Protein 7DDM (pdb70)

InterPro domains:
  IPR000871 Beta-lactamase, class-A [PR00118] (46-70)
  IPR000871 Beta-lactamase, class-A [PR00118] (77-94)
  IPR000871 Beta-lactamase, class-A [PR00118] (119-144)
  IPR000871 Beta-lactamase, class-A [PR00118] (155-179)
  IPR000871 Beta-lactamase, class-A [PR00118] (181-206)
  IPR000871 Beta-lactamase, class-A [PR00118] (217-232)
  IPR000871 Beta-lactamase, class-A [PR00118] (234-249)
  IPR000871 Beta-lactamase, class-A [PTHR35333] (17-300)
  IPR006311 Twin-arginine translocation pathway, signal sequence [PS51318] (1-36)
  IPR012338 Beta-lactamase/transpeptidase-like [G3DSA:3.40.710.10] (42-301)
  IPR012338 Beta-lactamase/transpeptidase-like [SSF56601] (47-297)
  IPR023650 Beta-lactamase, class-A active site [PS00146] (79-94)
  IPR045155 Beta-lactamase class A, catalytic domain [PF13354] (48-299)

Solvent-accessible surface area: 11165 Å² total; per-residue (Å²): 95,93,53,15,58,18,9,25,182,74,15,34,32,66,0,0,0,0,0,7,12,33,69,106,36,52,121,14,76,42,92,8,118,61,52,0,12,0,0,11,1,0,2,3,2,0,0,0,4,2,0,27,72,7,68,71,106,121,45,29,21,127,85,128,12,96,16,39,85,113,58,46,52,83,116,6,35,19,0,104,173,61,42,141,79,2,5,23,0,25,82,0,0,22,4,0,0,21,77,15,0,4,0,0,0,21,12,0,0,148,75,35,55,7,14,74,25,0,21,60,24,0,55,84,26,61,5,73,32,0,9,7,54,31,101,9,52,104,1,27,46,6,76,95,84,33,68,80,0,3,0,12,0,14,15,2,0,54,4,2,88,47,1,2,58,25,115,38,2,62,70,79,32,55,58,56,0,50,77,11,2,97,7,6,112,62,0,90,131,16,0,62,40,3,27,60,137,56,34,142,11,0,0,1,5,2,67,17,80,34,1,0,0,0,0,3,0,0,0,61,12,107,112,91,33,25,0,0,0,0,0,0,0,13,23,119,162,58,95,27,99,44,74,51,106,9,0,11,34,0,0,139,8,0,19,79,85,25,96,105,91,181,91,34,56,40,4,96,50,104,104

Sequence (271 aa):
PASFAALERAAGGRLGVCAIDTATGRRTLHRADERFPFCSTFKAMLGAAVLAQSVAHPGLLQQQQRVTYGRSDLVSSYSPVTERHVDTGMTVAELCAATIQYSSDSTAANELMKLLIGGPAAVTAYARSIGDDTFRLDRWETELNTALPGDLRDTTTPAAMAASLRVLVLGDALPAAQRRAQLIEWLRGNKVGDKRIRAGVPTTGWRVGDKTGTGDYGTTNDAGVLWPPSRAPIVLAVYYTQTRADAKAKDDVIATATRIAIATTLGAARDAAVSDAAA

Organism: NCBI:txid513052

Radius of gyration: 17.4 Å; Cα contacts (8 Å, |Δi|>4): 582; chains: 2; bounding box: 48×42×43 Å

B-factor: mean 14.23, std 7.47, range [6.46, 63.19]

Secondary structure (DSSP, 8-state):
--SHHHHHHHH-SEEEEEEEETTT--EEEESTTS-EE-GGGHHHHHHHHHHHHHHHSTTGGGPEE---GGG--SS-TTGGG-TTT-EEHHHHHHHHHHH--HHHHHHHHHHHTSHHHHHHHHHHTT-SS-B--S-TTGGG---TT--TTEE-HHHHHHHHIIIIISSSS-HHHHHHHHHHHHT-SS-TTTGGGGS-TT-EEEEEEEEETTTEEEEEEEEE-SSS--EEEEEEEE-SSTTPPP-HHHHHHHHHHHHHHH-/-HHHHHHHHS--

Nearest PDB structures (foldseek):
  7ddm-assembly1_A  TM=1.004E+00  e=2.782E-54  Burkholderia multivorans CGD2
  3w4q-assembly3_C  TM=9.949E-01  e=1.146E-49  Burkholderia multivorans ATCC 17616
  7d5j-assembly3_C  TM=9.941E-01  e=3.474E-49  Burkholderia multivorans ATCC 17616
  7k2x-assembly2_B  TM=9.908E-01  e=1.379E-38  Escherichia coli
  7qqc-assembly1_A  TM=9.910E-01  e=8.212E-37  Klebsiella pneumoniae IS53

Structure (mmCIF, N/CA/C/O backbone):
data_7DDM
#
_entry.id   7DDM
#
_cell.length_a   65.519
_cell.length_b   65.519
_cell.length_c   51.421
_cell.angle_alpha   90.000
_cell.angle_beta   90.000
_cell.angle_gamma   120.000
#
_symmetry.space_group_name_H-M   'P 31'
#
loop_
_entity.id
_entity.type
_entity.pdbx_description
1 polymer Beta-lactamase
2 polymer ALA-ALA-ARG-ASP-ALA-ALA-VAL-SER-ASP-ALA-ALA-ALA
3 non-polymer (4S)-2-METHYL-2,4-PENTANEDIOL
4 non-polymer 'ACETATE ION'
5 water water
#
loop_
_atom_site.group_PDB
_atom_site.id
_atom_site.type_symbol
_atom_site.label_atom_id
_atom_site.label_alt_id
_atom_site.label_comp_id
_atom_site.label_asym_id
_atom_site.label_entity_id
_atom_site.label_seq_id
_atom_site.pdbx_PDB_ins_code
_atom_site.Cartn_x
_atom_site.Cartn_y
_atom_site.Cartn_z
_atom_site.occupancy
_atom_site.B_iso_or_equiv
_atom_site.auth_seq_id
_atom_site.auth_comp_id
_atom_site.auth_asym_id
_atom_site.auth_atom_id
_atom_site.pdbx_PDB_model_num
ATOM 1 N N . PRO A 1 44 ? -7.97700 -21.46700 17.60400 1.000 24.83005 31 PRO A N 1
ATOM 2 C CA . PRO A 1 44 ? -7.13900 -20.53200 16.83700 1.000 21.97708 31 PRO A CA 1
ATOM 3 C C . PRO A 1 44 ? -7.27400 -19.08900 17.30500 1.000 20.45321 31 PRO A C 1
ATOM 4 O O . PRO A 1 44 ? -8.37900 -18.54700 17.40700 1.000 21.50860 31 PRO A O 1
ATOM 8 N N . ALA A 1 45 ? -6.12300 -18.46100 17.57000 1.000 20.59650 32 ALA A N 1
ATOM 9 C CA . ALA A 1 45 ? -6.05500 -17.06100 17.96900 1.000 19.64901 32 ALA A CA 1
ATOM 10 C C . ALA A 1 45 ? -5.12700 -16.23500 17.08600 1.000 18.89892 32 ALA A C 1
ATOM 11 O O . ALA A 1 45 ? -4.91000 -15.05300 17.37600 1.000 21.48081 32 ALA A O 1
ATOM 13 N N . SER A 1 46 ? -4.56900 -16.82500 16.03000 1.000 16.98232 33 SER A N 1
ATOM 14 C CA . SER A 1 46 ? -3.82200 -16.12500 14.99500 1.000 14.16619 33 SER A CA 1
ATOM 15 C C . SER A 1 46 ? -4.38600 -16.57300 13.66200 1.000 11.88434 33 SER A C 1
ATOM 16 O O . SER A 1 46 ? -4.95900 -17.65900 13.55900 1.000 11.61325 33 SER A O 1
ATOM 19 N N . PHE A 1 47 ? -4.23400 -15.73400 12.63500 1.000 10.56725 34 PHE A N 1
ATOM 20 C CA . PHE A 1 47 ? -4.71500 -16.14700 11.32100 1.000 9.89875 34 PHE A CA 1
ATOM 21 C C . PHE A 1 47 ? -3.99000 -17.40000 10.84700 1.000 9.90138 34 PHE A C 1
ATOM 22 O O . PHE A 1 47 ? -4.59900 -18.27200 10.22000 1.000 10.47250 34 PHE A O 1
ATOM 30 N N . ALA A 1 48 ? -2.69300 -17.51300 11.15100 1.000 10.90723 35 ALA A N 1
ATOM 31 C CA . ALA A 1 48 ? -1.94000 -18.71400 10.79200 1.000 11.89946 35 ALA A CA 1
ATOM 32 C C . ALA A 1 48 ? -2.57500 -19.96500 11.39200 1.000 11.30728 35 ALA A C 1
ATOM 33 O O . ALA A 1 48 ? -2.76600 -20.97200 10.69900 1.000 12.29424 35 ALA A O 1
ATOM 35 N N . ALA A 1 49 ? -2.90900 -19.92100 12.68500 1.000 11.02002 36 ALA A N 1
ATOM 36 C CA . ALA A 1 49 ? -3.51400 -21.08900 13.31600 1.000 11.33584 36 ALA A CA 1
ATOM 37 C C . ALA A 1 49 ? -4.88000 -21.39900 12.71900 1.000 11.38059 36 ALA A C 1
ATOM 38 O O . ALA A 1 49 ? -5.24800 -22.56900 12.56500 1.000 12.09383 36 ALA A O 1
ATOM 40 N N . LEU A 1 50 ? -5.65400 -20.36400 12.39000 1.000 11.17524 37 LEU A N 1
ATOM 41 C CA . LEU A 1 50 ? -6.98100 -20.58500 11.82600 1.000 11.41211 37 LEU A CA 1
ATOM 42 C C . LEU A 1 50 ? -6.88800 -21.23000 10.45000 1.000 11.61213 37 LEU A C 1
ATOM 43 O O . LEU A 1 50 ? -7.59600 -22.20100 10.15500 1.000 11.65687 37 LEU A O 1
ATOM 48 N N . GLU A 1 51 ? -6.00100 -20.71600 9.59900 1.000 11.22999 38 GLU A N 1
ATOM 49 C CA . GLU A 1 51 ? -5.83100 -21.29800 8.27200 1.000 11.50371 38 GLU A CA 1
ATOM 50 C C . GLU A 1 51 ? -5.31700 -22.73000 8.36300 1.000 12.04588 38 GLU A C 1
ATOM 51 O O . GLU A 1 51 ? -5.74200 -23.59700 7.59200 1.000 12.82492 38 GLU A O 1
ATOM 57 N N . ARG A 1 52 ? -4.41300 -23.00000 9.31200 1.000 12.65294 39 ARG A N 1
ATOM 58 C CA . ARG A 1 52 ? -3.93800 -24.36500 9.52700 1.000 13.16090 39 ARG A CA 1
ATOM 59 C C . ARG A 1 52 ? -5.07700 -25.29300 9.94100 1.000 13.69254 39 ARG A C 1
ATOM 60 O O . ARG A 1 52 ? -5.21600 -26.40400 9.41400 1.000 15.21904 39 ARG A O 1
ATOM 68 N N . ALA A 1 53 ? -5.89500 -24.85700 10.90300 1.000 13.64269 40 ALA A N 1
ATOM 69 C CA . ALA A 1 53 ? -6.97300 -25.70500 11.40400 1.000 15.04549 40 ALA A CA 1
ATOM 70 C C . ALA A 1 53 ? -8.02700 -25.95700 10.33700 1.000 15.08234 40 ALA A C 1
ATOM 71 O O . ALA A 1 53 ? -8.56900 -27.06600 10.23600 1.000 16.73517 40 ALA A O 1
ATOM 73 N N . ALA A 1 54 ? -8.33800 -24.93800 9.53700 1.000 13.51774 41 ALA A N 1
ATOM 74 C CA . ALA A 1 54 ? -9.41900 -25.03700 8.56600 1.000 13.49668 41 ALA A CA 1
ATOM 75 C C . ALA A 1 54 ? -8.97600 -25.62300 7.23500 1.000 12.66764 41 ALA A C 1
ATOM 76 O O . ALA A 1 54 ? -9.82300 -26.11300 6.47200 1.000 13.38088 41 ALA A O 1
ATOM 78 N N . GLY A 1 55 ? -7.67700 -25.58500 6.94300 1.000 12.36237 42 GLY A N 1
ATOM 79 C CA . GLY A 1 55 ? -7.19300 -25.85300 5.60400 1.000 12.91507 42 GLY A CA 1
ATOM 80 C C . GLY A 1 55 ? -7.51700 -24.70400 4.67100 1.000 12.69925 42 GLY A C 1
ATOM 81 O O . GLY A 1 55 ? -8.26400 -23.78900 5.03700 1.000 13.88887 42 GLY A O 1
ATOM 82 N N . GLY A 1 56 ? -6.95300 -24.73000 3.46800 1.000 12.69294 43 GLY A N 1
ATOM 83 C CA . GLY A 1 56 ? -7.29600 -23.72800 2.47800 1.000 12.72978 43 GLY A CA 1
ATOM 84 C C . GLY A 1 56 ? -6.49000 -22.44600 2.62000 1.000 12.18235 43 GLY A C 1
ATOM 85 O O . GLY A 1 56 ? -5.37000 -22.42700 3.14300 1.000 13.62989 43 GLY A O 1
ATOM 86 N N . ARG A 1 57 ? -7.08100 -21.35800 2.13100 1.000 11.39194 44 ARG A N 1
ATOM 87 C CA . ARG A 1 57 ? -6.39700 -20.08600 1.96100 1.000 11.15243 44 ARG A CA 1
ATOM 88 C C . ARG A 1 57 ? -7.29000 -18.99900 2.54100 1.000 9.63120 44 ARG A C 1
ATOM 89 O O . ARG A 1 57 ? -8.42200 -18.81700 2.07900 1.000 10.07072 44 ARG A O 1
ATOM 97 N N . LEU A 1 58 ? -6.79000 -18.28900 3.55200 1.000 9.60262 45 LEU A N 1
ATOM 98 C CA . LEU A 1 58 ? -7.54900 -17.28000 4.28200 1.000 9.21310 45 LEU A CA 1
ATOM 99 C C . LEU A 1 58 ? -6.95900 -15.89900 4.02100 1.000 8.59723 45 LEU A C 1
ATOM 100 O O . LEU A 1 58 ? -5.74800 -15.70200 4.17200 1.000 9.85791 45 LEU A O 1
ATOM 105 N N . GLY A 1 59 ? -7.81000 -14.94700 3.63100 1.000 8.45503 46 GLY A N 1
ATOM 106 C CA . GLY A 1 59 ? -7.37900 -13.58300 3.39700 1.000 8.58925 46 GLY A CA 1
ATOM 107 C C . GLY A 1 59 ? -8.12900 -12.62000 4.29300 1.000 8.06551 46 GLY A C 1
ATOM 108 O O . GLY A 1 59 ? -9.36100 -12.66500 4.36100 1.000 9.32355 46 GLY A O 1
ATOM 109 N N . VAL A 1 60 ? -7.40900 -11.75900 5.00600 1.000 8.04878 47 VAL A N 1
ATOM 110 C CA . VAL A 1 60 ? -8.02700 -10.82100 5.93300 1.000 8.55411 47 VAL A CA 1
ATOM 111 C C . VAL A 1 60 ? -7.36100 -9.46500 5.79000 1.000 7.63031 47 VAL A C 1
ATOM 112 O O . VAL A 1 60 ? -6.12900 -9.36800 5.72700 1.000 8.51199 47 VAL A O 1
ATOM 116 N N . CYS A 1 61 ? -8.17800 -8.41300 5.79000 1.000 7.79094 48 CYS A N 1
ATOM 117 C CA . CYS A 1 61 ? -7.68800 -7.06500 6.04100 1.000 8.14625 48 CYS A CA 1
ATOM 118 C C . CYS A 1 61 ? -8.67400 -6.38600 6.97700 1.000 8.05150 48 CYS A C 1
ATOM 119 O O . CYS A 1 61 ? -9.85500 -6.25600 6.64100 1.000 8.78054 48 CYS A O 1
ATOM 122 N N . ALA A 1 62 ? -8.20400 -5.96500 8.15300 1.000 8.71803 49 ALA A N 1
ATOM 123 C CA . ALA A 1 62 ? -9.01700 -5.17900 9.07000 1.000 9.43390 49 ALA A CA 1
ATOM 124 C C . ALA A 1 62 ? -8.28600 -3.88500 9.37400 1.000 8.99438 49 ALA A C 1
ATOM 125 O O . ALA A 1 62 ? -7.07400 -3.90200 9.63000 1.000 10.27874 49 ALA A O 1
ATOM 127 N N . ILE A 1 63 ? -9.02500 -2.77500 9.35100 1.000 10.00201 50 ILE A N 1
ATOM 128 C CA . ILE A 1 63 ? -8.47600 -1.43600 9.53900 1.000 11.00739 50 ILE A CA 1
ATOM 129 C C . ILE A 1 63 ? -9.15100 -0.82000 10.75200 1.000 10.76525 50 ILE A C 1
ATOM 130 O O . ILE A 1 63 ? -10.38600 -0.71600 10.79400 1.000 11.21531 50 ILE A O 1
ATOM 135 N N . ASP A 1 64 ? -8.34800 -0.38800 11.72200 1.000 11.31848 51 ASP A N 1
ATOM 136 C CA . ASP A 1 64 ? -8.85300 0.42000 12.82400 1.000 12.93710 51 ASP A CA 1
ATOM 137 C 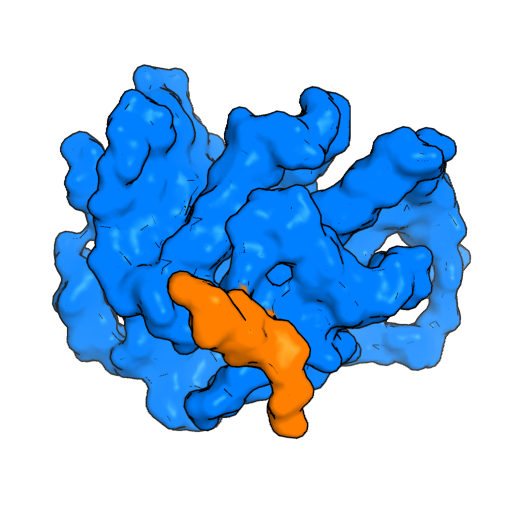C . ASP A 1 64 ? -8.84600 1.87500 12.37100 1.000 12.80814 51 ASP A C 1
ATOM 138 O O . ASP A 1 64 ? -7.77700 2.47600 12.22500 1.000 13.32662 51 ASP A O 1
ATOM 143 N N . THR A 1 65 ? -10.03400 2.44700 12.14500 1.000 12.21585 52 THR A N 1
ATOM 144 C CA . THR A 1 65 ? -10.08600 3.79900 11.59500 1.000 13.48706 52 THR A CA 1
ATOM 145 C C . THR A 1 65 ? -9.70300 4.87600 12.59900 1.000 14.99513 52 THR A C 1
ATOM 146 O O . THR A 1 65 ? -9.56100 6.03500 12.20100 1.000 17.00853 52 THR A O 1
ATOM 150 N N . ALA A 1 66 ? -9.52100 4.53100 13.87400 1.000 15.76792 53 ALA A N 1
ATOM 151 C CA . ALA A 1 66 ? -9.00500 5.51500 14.81800 1.000 17.89449 53 ALA A CA 1
ATOM 152 C C . ALA A 1 66 ? -7.55400 5.85900 14.52000 1.000 18.63668 53 ALA A C 1
ATOM 153 O O . ALA A 1 66 ? -7.12300 6.99100 14.76500 1.000 20.75799 53 ALA A O 1
ATOM 155 N N . THR A 1 67 ? -6.78800 4.89500 14.00100 1.000 18.24618 54 THR A N 1
ATOM 156 C CA . THR A 1 67 ? -5.34700 5.04000 13.84900 1.000 19.25946 54 THR A CA 1
ATOM 157 C C . THR A 1 67 ? -4.85100 4.72100 12.44700 1.000 19.65425 54 THR A C 1
ATOM 158 O O . THR A 1 67 ? -3.70400 5.05100 12.13000 1.000 20.64121 54 THR A O 1
ATOM 162 N N . GLY A 1 68 ? -5.65500 4.07200 11.61300 1.000 18.43416 55 GLY A N 1
ATOM 163 C CA . GLY A 1 68 ? -5.17800 3.57100 10.34700 1.000 18.63682 55 GLY A CA 1
ATOM 164 C C . GLY A 1 68 ? -4.42600 2.26300 10.43000 1.000 18.96054 55 GLY A C 1
ATOM 165 O O . GLY A 1 68 ? -4.02000 1.73500 9.38600 1.000 20.48178 55 GLY A O 1
ATOM 166 N N . ARG A 1 69 ? -4.22400 1.72100 11.63100 1.000 17.84698 56 ARG A N 1
ATOM 167 C CA . ARG A 1 69 ? -3.51700 0.45400 11.76300 1.000 17.45483 56 ARG A CA 1
ATOM 168 C C . ARG A 1 69 ? -4.32400 -0.67100 11.12600 1.000 14.69134 56 ARG A C 1
ATOM 169 O O . ARG A 1 69 ? -5.55600 -0.69000 11.18700 1.000 13.78597 56 ARG A O 1
ATOM 171 N N . ARG A 1 70 ? -3.61700 -1.61700 10.51200 1.000 14.23917 57 ARG A N 1
ATOM 172 C CA . ARG A 1 70 ? -4.22000 -2.75900 9.84200 1.000 13.87333 57 ARG A CA 1
ATOM 173 C C . ARG A 1 70 ? -3.66400 -4.06400 10.39700 1.000 12.48369 57 ARG A C 1
ATOM 174 O O . ARG A 1 70 ? -2.49000 -4.15200 10.77700 1.000 14.29970 57 ARG A O 1
ATOM 182 N N . THR A 1 71 ? -4.51600 -5.08100 10.43900 1.000 10.27327 58 THR A N 1
ATOM 183 C CA . THR A 1 71 ? -4.08100 -6.45500 10.63700 1.000 9.60740 58 THR A CA 1
ATOM 184 C C . THR A 1 71 ? -4.44800 -7.25300 9.39100 1.000 9.47054 58 THR A C 1
ATOM 185 O O . THR A 1 71 ? -5.55100 -7.10800 8.84600 1.000 10.58120 58 THR A O 1
ATOM 189 N N . LEU A 1 72 ? -3.51100 -8.07600 8.93200 1.000 10.10711 59 LEU A N 1
ATOM 190 C CA . LEU A 1 72 ? -3.54500 -8.59900 7.57600 1.000 10.23608 59 LEU A CA 1
ATOM 191 C C . LEU A 1 72 ? -3.19200 -10.07700 7.56600 1.000 10.63876 59 LEU A C 1
ATOM 192 O O . LEU A 1 72 ? -2.38100 -10.55100 8.36400 1.000 12.09156 59 LEU A O 1
ATOM 197 N N . HIS A 1 73 ? -3.76400 -10.78600 6.60000 1.000 9.98577 60 HIS A N 1
ATOM 198 C CA . HIS A 1 73 ? -3.29400 -12.11800 6.23900 1.000 9.34622 60 HIS A CA 1
ATOM 199 C C . HIS A 1 73 ? -3.58700 -12.28600 4.75600 1.000 9.23305 60 HIS A C 1
ATOM 200 O O . HIS A 1 73 ? -4.74200 -12.13600 4.34200 1.000 9.24095 60 HIS A O 1
ATOM 207 N N . ARG A 1 74 ? -2.55600 -12.56100 3.95600 1.000 8.99747 61 ARG A N 1
ATOM 208 C CA . ARG A 1 74 ? -2.72600 -12.72800 2.50800 1.000 9.15012 61 ARG A CA 1
ATOM 209 C C . ARG A 1 74 ? -3.51800 -11.56500 1.91200 1.000 9.11590 61 ARG A C 1
ATOM 210 O O . ARG A 1 74 ? -4.33800 -11.74600 1.00400 1.000 9.57122 61 ARG A O 1
ATOM 218 N N . ALA A 1 75 ? -3.27900 -10.35300 2.43100 1.000 8.88013 62 ALA A N 1
ATOM 219 C CA . ALA A 1 75 ? -4.19300 -9.24600 2.16200 1.000 9.24596 62 ALA A CA 1
ATOM 220 C C . ALA A 1 75 ? -4.08000 -8.71800 0.73700 1.000 9.50652 62 ALA A C 1
ATOM 221 O O . ALA A 1 75 ? -4.98900 -8.02000 0.26900 1.000 9.51442 62 ALA A O 1
ATOM 223 N N . ASP A 1 76 ? -2.98100 -9.02000 0.04900 1.000 10.12633 63 ASP A N 1
ATOM 224 C CA . ASP A 1 76 ? -2.78600 -8.61400 -1.33400 1.000 10.42110 63 ASP A CA 1
ATOM 225 C C . ASP A 1 76 ? -2.93700 -9.77000 -2.31500 1.000 10.01053 63 ASP A C 1
ATOM 226 O O . ASP A 1 76 ? -2.63300 -9.60200 -3.49700 1.000 11.06329 63 ASP A O 1
ATOM 231 N N . GLU A 1 77 ? -3.41500 -10.93000 -1.87000 1.000 9.34555 64 GLU A N 1
ATOM 232 C CA . GLU A 1 77 ? -3.71900 -12.02800 -2.78100 1.000 9.23764 64 GLU A CA 1
ATOM 233 C C . GLU A 1 77 ? -5.14700 -11.89400 -3.27900 1.000 9.00603 64 GLU A C 1
ATOM 234 O O . GLU A 1 77 ? -6.03900 -11.46100 -2.54000 1.000 9.66401 64 GLU A O 1
ATOM 240 N N . ARG A 1 78 ? -5.36200 -12.27600 -4.53600 1.000 8.69916 65 ARG A N 1
ATOM 241 C CA . ARG A 1 78 ? -6.70400 -12.26900 -5.09500 1.000 8.98867 65 ARG A CA 1
ATOM 242 C C . ARG A 1 78 ? -7.51600 -13.46000 -4.60200 1.000 8.42281 65 ARG A C 1
ATOM 243 O O . ARG A 1 78 ? -6.99400 -14.56700 -4.42600 1.000 9.51505 65 ARG A O 1
ATOM 251 N N . PHE A 1 79 ? -8.80700 -13.21700 -4.40100 1.000 8.35308 66 PHE A N 1
ATOM 252 C CA . PHE A 1 79 ? -9.79200 -14.21000 -4.03200 1.000 8.41624 66 PHE A CA 1
ATOM 253 C C . PHE A 1 79 ? -11.03400 -13.98400 -4.88100 1.000 8.26096 66 PHE A C 1
ATOM 254 O O . PHE A 1 79 ? -11.33400 -12.84500 -5.26900 1.000 8.49520 66 PHE A O 1
ATOM 262 N N . PRO A 1 80 ? -11.79200 -15.04500 -5.16000 1.000 8.29278 67 PRO A N 1
ATOM 263 C CA . PRO A 1 80 ? -13.10300 -14.87500 -5.81700 1.000 8.61914 67 PRO A CA 1
ATOM 264 C C . PRO A 1 80 ? -14.07500 -14.23700 -4.83300 1.000 8.36911 67 PRO A C 1
ATOM 265 O O . PRO A 1 80 ? -14.30400 -14.75600 -3.75100 1.000 9.19815 67 PRO A O 1
ATOM 269 N N . PHE A 1 81 ? -14.57200 -13.01900 -5.22900 1.000 7.42413 68 PHE A N 1
ATOM 270 C CA . PHE A 1 81 ? -15.34000 -12.25100 -4.25800 1.000 7.75838 68 PHE A CA 1
ATOM 271 C C . PHE A 1 81 ? -16.76700 -12.74700 -4.06800 1.000 7.45571 68 PHE A C 1
ATOM 272 O O . PHE A 1 81 ? -17.37300 -12.44300 -3.02900 1.000 7.92156 68 PHE A O 1
ATOM 280 N N . CYS A 1 82 ? -17.29400 -13.47400 -4.99800 1.000 7.59367 69 CYS A N 1
ATOM 281 C CA . CYS A 1 82 ? -18.67500 -13.98300 -4.94400 1.000 8.05952 69 CYS A CA 1
ATOM 282 C C . CYS A 1 82 ? -19.62800 -12.84600 -4.57500 1.000 7.35680 69 CYS A C 1
ATOM 283 O O . CYS A 1 82 ? -19.42500 -11.71300 -5.03600 1.000 7.73053 69 CYS A O 1
ATOM 286 N N . SER A 1 83 ? -20.62700 -13.09300 -3.73000 1.000 7.47100 70 SER A N 1
ATOM 287 C CA . SER A 1 83 ? -21.64200 -12.06400 -3.54400 1.000 7.28414 70 SER A CA 1
ATOM 288 C C . SER A 1 83 ? -21.15700 -10.81900 -2.80200 1.000 7.40521 70 SER A C 1
ATOM 289 O O . SER A 1 83 ? -21.93000 -9.85600 -2.70800 1.000 7.56838 70 SER A O 1
ATOM 292 N N . THR A 1 84 ? -19.92100 -10.78600 -2.28100 1.000 7.10909 71 THR A N 1
ATOM 293 C CA . THR A 1 84 ? -19.46100 -9.54800 -1.65400 1.000 7.65389 71 THR A CA 1
ATOM 294 C C . THR A 1 84 ? -19.45800 -8.37500 -2.62800 1.000 7.16699 71 THR A C 1
ATOM 295 O O . THR A 1 84 ? -19.52800 -7.21900 -2.18700 1.000 7.81970 71 THR A O 1
ATOM 299 N N . PHE A 1 85 ? -19.42100 -8.63400 -3.94200 1.000 7.26973 72 PHE A N 1
ATOM 300 C CA . PHE A 1 85 ? -19.44800 -7.52200 -4.89200 1.000 7.48818 72 PHE A CA 1
ATOM 301 C C . PHE A 1 85 ? -20.75500 -6.74300 -4.83500 1.000 7.63557 72 PHE A C 1
ATOM 302 O O . PHE A 1 85 ? -20.80000 -5.60600 -5.32300 1.000 7.31711 72 PHE A O 1
ATOM 310 N N . LYS A 1 86 ? -21.81600 -7.32500 -4.26600 1.000 7.79156 73 LYS A N 1
ATOM 311 C CA . LYS A 1 86 ? -23.10000 -6.63700 -4.24900 1.000 7.62839 73 LYS A CA 1
ATOM 312 C C . LYS A 1 86 ? -23.06500 -5.35800 -3.41700 1.000 8.08370 73 LYS A C 1
ATOM 313 O O . LYS A 1 86 ? -23.88900 -4.46700 -3.64900 1.000 8.57850 73 LYS A O 1
ATOM 319 N N . ALA A 1 87 ? -22.11400 -5.22500 -2.48600 1.000 8.12349 74 ALA A N 1
ATOM 320 C CA . ALA A 1 87 ? -21.90300 -3.93500 -1.83100 1.000 8.92885 74 ALA A CA 1
ATOM 321 C C . ALA A 1 87 ? -21.43700 -2.88300 -2.83200 1.000 8.61303 74 ALA A C 1
ATOM 322 O O . ALA A 1 87 ? -21.92800 -1.74500 -2.81900 1.000 9.53945 74 ALA A O 1
ATOM 324 N N . MET A 1 88 ? -20.49300 -3.24900 -3.70700 1.000 8.50745 75 MET A N 1
ATOM 325 C CA . MET A 1 88 ? -20.02400 -2.33200 -4.74200 1.000 8.78380 75 MET A CA 1
ATOM 326 C C . MET A 1 88 ? -21.14300 -2.00200 -5.73100 1.000 8.08108 75 MET A C 1
ATOM 327 O O . MET A 1 88 ? -21.28300 -0.85000 -6.16000 1.000 8.68642 75 MET A O 1
ATOM 332 N N . LEU A 1 89 ? -21.95700 -3.00200 -6.09400 1.000 8.09239 76 LEU A N 1
ATOM 333 C CA . LEU A 1 89 ? -23.09100 -2.76900 -6.98600 1.000 8.52139 76 LEU A CA 1
ATOM 334 C C . LEU A 1 89 ? -24.09600 -1.80700 -6.35900 1.000 8.43980 76 LEU A C 1
ATOM 335 O O . LEU A 1 89 ? -24.56500 -0.87100 -7.01300 1.000 8.55297 76 LEU A O 1
ATOM 340 N N . GLY A 1 90 ? -24.45200 -2.02500 -5.09200 1.000 8.53925 77 GLY A N 1
ATOM 341 C CA . GLY A 1 90 ? -25.37800 -1.11200 -4.44100 1.000 9.24723 77 GLY A CA 1
ATOM 342 C C . GLY A 1 90 ? -24.86100 0.31300 -4.42300 1.000 8.36817 77 GLY A C 1
ATOM 343 O O . GLY A 1 90 ? -25.61000 1.26300 -4.67000 1.000 9.03668 77 GLY A O 1
ATOM 344 N N . ALA A 1 91 ? -23.56300 0.48100 -4.14100 1.000 8.48048 78 ALA A N 1
ATOM 345 C CA . ALA A 1 91 ? -22.95600 1.80800 -4.17400 1.000 9.12792 78 ALA A CA 1
ATOM 346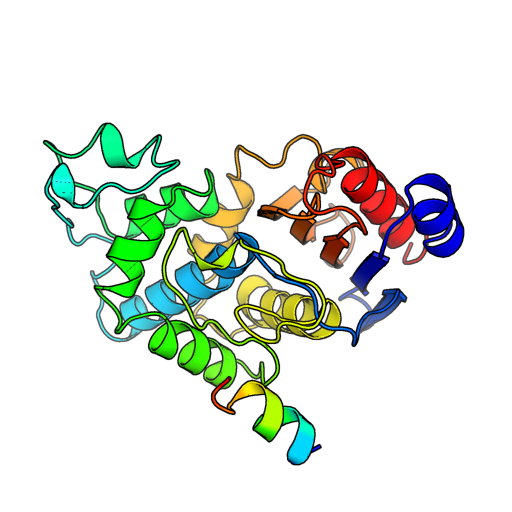 C C . ALA A 1 91 ? -23.02000 2.41100 -5.57300 1.000 9.07528 78 ALA A C 1
ATOM 347 O O . ALA A 1 91 ? -23.30300 3.60700 -5.72900 1.000 9.52797 78 ALA A O 1
ATOM 349 N N . ALA A 1 92 ? -22.76500 1.60100 -6.60800 1.000 8.97752 79 ALA A N 1
ATOM 350 C CA . ALA A 1 92 ? -22.81600 2.11300 -7.97500 1.000 8.85645 79 ALA A CA 1
ATOM 351 C C . ALA A 1 92 ? -24.21300 2.60200 -8.32100 1.000 9.03542 79 ALA A C 1
ATOM 352 O O . ALA A 1 92 ? -24.37400 3.63500 -8.98700 1.000 10.65403 79 ALA A O 1
ATOM 354 N N . VAL A 1 93 ? -25.23700 1.86800 -7.88900 1.000 8.99313 80 VAL A N 1
ATOM 355 C CA . VAL A 1 93 ? -26.60900 2.30100 -8.12100 1.000 9.61162 80 VAL A CA 1
ATOM 356 C C . VAL A 1 93 ? -26.91000 3.58300 -7.35400 1.000 9.51951 80 VAL A C 1
ATOM 357 O O . VAL A 1 93 ? -27.52400 4.51500 -7.88900 1.000 10.39330 80 VAL A O 1
ATOM 361 N N . LEU A 1 94 ? -26.47700 3.65400 -6.09200 1.000 9.93009 81 LEU A N 1
ATOM 362 C CA . LEU A 1 94 ? -26.67000 4.87700 -5.31600 1.000 10.03274 81 LEU A CA 1
ATOM 363 C C . LEU A 1 94 ? -25.99600 6.07200 -5.98700 1.000 10.35383 81 LEU A C 1
ATOM 364 O O . LEU A 1 94 ? -26.54400 7.18300 -5.99800 1.000 11.24341 81 LEU A O 1
ATOM 369 N N . ALA A 1 95 ? -24.80300 5.86600 -6.55200 1.000 10.62127 82 ALA A N 1
ATOM 370 C CA . ALA A 1 95 ? -24.13800 6.94500 -7.26700 1.000 11.75561 82 ALA A CA 1
ATOM 371 C C . ALA A 1 95 ? -24.97100 7.40000 -8.46100 1.000 12.55045 82 ALA A C 1
ATOM 372 O O . ALA A 1 95 ? -25.09500 8.60500 -8.72200 1.000 14.22170 82 ALA A O 1
ATOM 374 N N . GLN A 1 96 ? -25.58000 6.45600 -9.18200 1.000 11.66356 83 GLN A N 1
ATOM 375 C CA . GLN A 1 96 ? -26.46100 6.83700 -10.28500 1.000 13.06373 83 GLN A CA 1
ATOM 376 C C . GLN A 1 96 ? -27.67100 7.62000 -9.79400 1.000 13.85856 83 GLN A C 1
ATOM 377 O O . GLN A 1 96 ? -28.18600 8.48200 -10.51900 1.000 15.16661 83 GLN A O 1
ATOM 383 N N . SER A 1 97 ? -28.13500 7.34200 -8.56900 1.000 13.16573 84 SER A N 1
ATOM 384 C CA . SER A 1 97 ? -29.27600 8.07400 -8.02600 1.000 13.88161 84 SER A CA 1
ATOM 385 C C . SER A 1 97 ? -28.93000 9.51900 -7.68100 1.000 14.93173 84 SER A C 1
ATOM 386 O O . SER A 1 97 ? -29.83700 10.35100 -7.57500 1.000 16.41612 84 SER A O 1
ATOM 389 N N . VAL A 1 98 ? -27.64600 9.84100 -7.50600 1.000 15.23377 85 VAL A N 1
ATOM 390 C CA . VAL A 1 98 ? -27.24600 11.23300 -7.33400 1.000 17.05504 85 VAL A CA 1
ATOM 391 C C . VAL A 1 98 ? -27.41400 11.99100 -8.64200 1.000 19.34479 85 VAL A C 1
ATOM 392 O O . VAL A 1 98 ? -27.96900 13.09400 -8.67700 1.000 20.24489 85 VAL A O 1
ATOM 396 N N . ALA A 1 99 ? -26.93200 11.40500 -9.73800 1.000 20.20339 86 ALA A N 1
ATOM 397 C CA . ALA A 1 99 ? -27.05800 12.02400 -11.04800 1.000 21.21140 86 ALA A CA 1
ATOM 398 C C . ALA A 1 99 ? -28.48300 11.97500 -11.58100 1.000 20.70608 86 ALA A C 1
ATOM 399 O O . ALA A 1 99 ? -28.82700 12.76700 -12.46700 1.000 22.06414 86 ALA A O 1
ATOM 401 N N . HIS A 1 100 ? -29.31400 11.06900 -11.06900 1.000 19.15059 87 HIS A N 1
ATOM 402 C CA . HIS A 1 100 ? -30.68100 10.87400 -11.55000 1.000 19.30060 87 HIS A CA 1
ATOM 403 C C . HIS A 1 100 ? -31.60200 10.76800 -10.34400 1.000 18.32417 87 HIS A C 1
ATOM 404 O O . HIS A 1 100 ? -32.03400 9.66600 -9.97200 1.000 18.21890 87 HIS A O 1
ATOM 411 N N . PRO A 1 101 ? -31.93000 11.89800 -9.71500 1.000 20.42975 88 PRO A N 1
ATOM 412 C CA . PRO A 1 101 ? -32.78000 11.86100 -8.51900 1.000 21.27985 88 PRO A CA 1
ATOM 413 C C . PRO A 1 101 ? -34.10000 11.16400 -8.79800 1.000 21.35618 88 PRO A C 1
ATOM 414 O O . PRO A 1 101 ? -34.72200 11.35900 -9.84500 1.000 21.80097 88 PRO A O 1
ATOM 418 N N . GLY A 1 102 ? -34.52500 10.34800 -7.83700 1.000 20.16018 89 GLY A N 1
ATOM 419 C CA . GLY A 1 102 ? -35.70400 9.53200 -7.98600 1.000 20.15754 89 GLY A CA 1
ATOM 420 C C . GLY A 1 102 ? -35.43600 8.12000 -8.45300 1.000 18.98372 89 GLY A C 1
ATOM 421 O O . GLY A 1 102 ? -36.35800 7.29600 -8.42700 1.000 19.79171 89 GLY A O 1
ATOM 422 N N . LEU A 1 103 ? -34.20400 7.81600 -8.87200 1.000 16.80334 90 LEU A N 1
ATOM 423 C CA . LEU A 1 103 ? -33.90500 6.49500 -9.41800 1.000 14.54517 90 LEU A CA 1
ATOM 424 C C . LEU A 1 103 ? -34.27000 5.38800 -8.43500 1.000 13.17132 90 LEU A C 1
ATOM 425 O O . LEU A 1 103 ? -34.79100 4.34300 -8.83700 1.000 13.02393 90 LEU A O 1
ATOM 430 N N . LEU A 1 104 ? -34.01700 5.59900 -7.13900 1.000 13.18836 91 LEU A N 1
ATOM 431 C CA . LEU A 1 104 ? -34.24600 4.53100 -6.16800 1.000 12.89358 91 LEU A CA 1
ATOM 432 C C . LEU A 1 104 ? -35.71800 4.15500 -6.07400 1.000 12.66987 91 LEU A C 1
ATOM 433 O O . LEU A 1 104 ? -36.04600 3.01700 -5.71400 1.000 12.20140 91 LEU A O 1
ATOM 438 N N . GLN A 1 105 ? -36.61400 5.08800 -6.39200 1.000 13.07174 92 GLN A N 1
ATOM 439 C CA A GLN A 1 105 ? -38.04600 4.85500 -6.31000 0.612 14.54560 92 GLN A CA 1
ATOM 440 C CA B GLN A 1 105 ? -38.04400 4.84100 -6.30600 0.388 14.28767 92 GLN A CA 1
ATOM 441 C C . GLN A 1 105 ? -38.63900 4.34400 -7.61600 1.000 13.65338 92 GLN A C 1
ATOM 442 O O . GLN A 1 105 ? -39.84100 4.06500 -7.66800 1.000 15.09303 92 GLN A O 1
ATOM 453 N N . GLN A 1 106 ? -37.83400 4.21700 -8.66500 1.000 14.08189 93 GLN A N 1
ATOM 454 C CA A GLN A 1 106 ? -38.33400 3.70900 -9.93500 0.524 14.88725 93 GLN A CA 1
ATOM 455 C CA B GLN A 1 106 ? -38.32800 3.70500 -9.93700 0.476 15.17676 93 GLN A CA 1
ATOM 456 C C . GLN A 1 106 ? -38.65600 2.22400 -9.81800 1.000 13.77132 93 GLN A C 1
ATOM 457 O O . GLN A 1 106 ? -37.86400 1.44500 -9.28000 1.000 13.04492 93 GLN A O 1
ATOM 468 N N . ARG A 1 107 ? -39.82100 1.83400 -10.33100 1.000 12.69915 94 ARG A N 1
ATOM 469 C CA . ARG A 1 107 ? -40.25500 0.44400 -10.28800 1.000 12.47190 94 ARG A CA 1
ATOM 470 C C . ARG A 1 107 ? -39.65900 -0.32300 -11.46300 1.000 12.04026 94 ARG A C 1
ATOM 471 O O . ARG A 1 107 ? -39.83600 0.05900 -12.62700 1.000 16.23273 94 ARG A O 1
ATOM 479 N N . VAL A 1 108 ? -38.95100 -1.40300 -11.15800 1.000 11.36232 95 VAL A N 1
ATOM 480 C CA . VAL A 1 108 ? -38.40200 -2.30200 -12.16200 1.000 11.35186 95 VAL A CA 1
ATOM 481 C C . VAL A 1 108 ? -39.32000 -3.50700 -12.24900 1.000 11.46741 95 VAL A C 1
ATOM 482 O O . VAL A 1 108 ? -39.64100 -4.13100 -11.22800 1.000 11.66325 95 VAL A O 1
ATOM 486 N N . THR A 1 109 ? -39.75600 -3.83000 -13.45700 1.000 11.63001 96 THR A N 1
ATOM 487 C CA . THR A 1 109 ? -40.53900 -5.02900 -13.69700 1.000 12.70072 96 THR A CA 1
ATOM 488 C C . THR A 1 109 ? -39.72600 -5.97600 -14.56700 1.000 12.20547 96 THR A C 1
ATOM 489 O O . THR A 1 109 ? -38.85700 -5.54700 -15.33400 1.000 14.15652 96 THR A O 1
ATOM 493 N N . TYR A 1 110 ? -39.98400 -7.27100 -14.40600 1.000 10.62517 97 TYR A N 1
ATOM 494 C CA . TYR A 1 110 ? -39.22300 -8.29900 -15.09600 1.000 9.89765 97 TYR A CA 1
ATOM 495 C C . TYR A 1 110 ? -40.10700 -9.52800 -15.21000 1.000 10.01432 97 TYR A C 1
ATOM 496 O O . TYR A 1 110 ? -41.00900 -9.74200 -14.39400 1.000 10.82171 97 TYR A O 1
ATOM 505 N N . GLY A 1 111 ? -39.84600 -10.32900 -16.22800 1.000 10.52263 98 GLY A N 1
ATOM 506 C CA . GLY A 1 111 ? -40.58000 -11.55800 -16.40000 1.000 10.89345 98 GLY A CA 1
ATOM 507 C C . GLY A 1 111 ? -39.99000 -12.71500 -15.60600 1.000 10.03935 98 GLY A C 1
ATOM 508 O O . 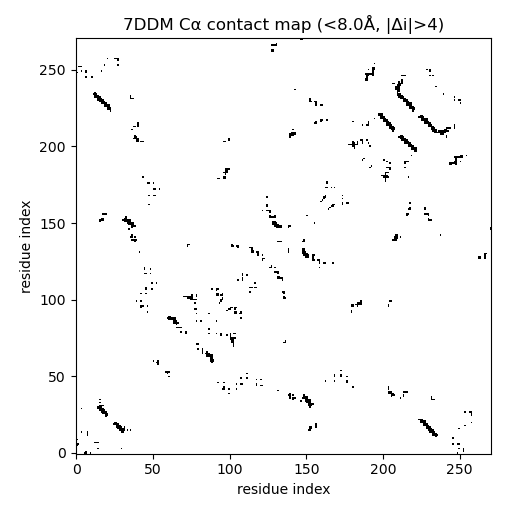GLY A 1 111 ? -38.83100 -12.70300 -15.17100 1.000 9.51183 98 GLY A O 1
ATOM 509 N N . ARG A 1 112 ? -40.81300 -13.74800 -15.43400 1.000 10.37418 99 ARG A N 1
ATOM 510 C CA . ARG A 1 112 ? -40.34700 -14.94300 -14.74600 1.000 11.20556 99 ARG A CA 1
ATOM 511 C C . ARG A 1 112 ? -39.11200 -15.52600 -15.42100 1.000 9.78302 99 ARG A C 1
ATOM 512 O O . ARG A 1 112 ? -38.23900 -16.08600 -14.74900 1.000 10.74738 99 ARG A O 1
ATOM 515 N N . SER A 1 113 ? -39.01400 -15.40400 -16.74600 1.000 10.01073 100 SER A N 1
ATOM 516 C CA . SER A 1 113 ? -37.87000 -15.97600 -17.44300 1.000 10.24724 100 SER A CA 1
ATOM 517 C C . SER A 1 113 ? -36.56900 -15.22600 -17.17400 1.000 9.02975 100 SER A C 1
ATOM 518 O O . SER A 1 113 ? -35.50400 -15.73700 -17.53300 1.000 10.10754 100 SER A O 1
ATOM 521 N N . ASP A 1 114 ? -36.61200 -14.04700 -16.54600 1.000 8.95154 101 ASP A N 1
ATOM 522 C CA . ASP A 1 114 ? -35.36600 -13.40900 -16.14000 1.000 8.68334 101 ASP A CA 1
ATOM 523 C C . ASP A 1 114 ? -34.70900 -14.12700 -14.96300 1.000 7.93483 101 ASP A C 1
ATOM 524 O O . ASP A 1 114 ? -33.50400 -13.96300 -14.75200 1.000 9.11942 101 ASP A O 1
ATOM 529 N N . LEU A 1 115 ? -35.47300 -14.89200 -14.18300 1.000 8.46613 102 LEU A N 1
ATOM 530 C CA . LEU A 1 115 ? -34.96600 -15.41300 -12.92100 1.000 8.26343 102 LEU A CA 1
ATOM 531 C C . LEU A 1 115 ? -33.85200 -16.42200 -13.15000 1.000 8.00692 102 LEU A C 1
ATOM 532 O O . LEU A 1 115 ? -33.98100 -17.33100 -13.97700 1.000 9.33156 102 LEU A O 1
ATOM 537 N N . VAL A 1 116 ? -32.75900 -16.24800 -12.41100 1.000 7.65190 103 VAL A N 1
ATOM 538 C CA . VAL A 1 116 ? -31.67100 -17.21000 -12.34500 1.000 7.85686 103 VAL A CA 1
ATOM 539 C C . VAL A 1 116 ? -31.65700 -17.86500 -10.96400 1.000 7.93503 103 VAL A C 1
ATOM 540 O O . VAL A 1 116 ? -32.37500 -17.46600 -10.04500 1.000 8.91280 103 VAL A O 1
ATOM 544 N N . SER A 1 117 ? -30.80300 -18.87700 -10.82900 1.000 8.02282 104 SER A N 1
ATOM 545 C CA A SER A 1 117 ? -30.66800 -19.64400 -9.59600 0.546 9.12661 104 SER A CA 1
ATOM 546 C CA B SER A 1 117 ? -30.70100 -19.63600 -9.59100 0.454 9.59827 104 SER A CA 1
ATOM 547 C C . SER A 1 117 ? -30.48000 -18.73600 -8.38100 1.000 8.57208 104 SER A C 1
ATOM 548 O O . SER A 1 117 ? -29.74500 -17.74400 -8.42800 1.000 9.04226 104 SER A O 1
ATOM 553 N N . TYR A 1 118 ? -31.11100 -19.12400 -7.27100 1.000 7.81531 105 TYR A N 1
ATOM 554 C CA . TYR A 1 118 ? -31.06100 -18.43900 -5.98100 1.000 8.87016 105 TYR A CA 1
ATOM 555 C C . TYR A 1 118 ? -31.58300 -17.00600 -6.09600 1.000 7.42021 105 TYR A C 1
ATOM 556 O O . TYR A 1 118 ? -30.84100 -16.02500 -6.04200 1.000 8.67139 105 TYR A O 1
ATOM 565 N N . SER A 1 119 ? -32.90000 -16.91700 -6.24900 1.000 7.94158 106 SER A N 1
ATOM 566 C CA . SER A 1 119 ? -33.59000 -15.63400 -6.35500 1.000 8.07707 106 SER A CA 1
ATOM 567 C C . SER A 1 119 ? -34.80500 -15.64600 -5.44100 1.000 7.84552 106 SER A C 1
ATOM 568 O O . SER A 1 119 ? -35.94000 -15.47000 -5.89000 1.000 8.50655 106 SER A O 1
ATOM 571 N N . PRO A 1 120 ? -34.60100 -15.85500 -4.13200 1.000 8.32534 107 PRO A N 1
ATOM 572 C CA . PRO A 1 120 ? -35.75300 -16.10800 -3.25200 1.000 8.56576 107 PRO A CA 1
ATOM 573 C C . PRO A 1 120 ? -36.66400 -14.91300 -3.07700 1.000 7.76803 107 PRO A C 1
ATOM 574 O O . PRO A 1 120 ? -37.85300 -15.09500 -2.79100 1.000 9.54542 107 PRO A O 1
ATOM 578 N N . VAL A 1 121 ? -36.15000 -13.69500 -3.20800 1.000 7.27292 108 VAL A N 1
ATOM 579 C CA . VAL A 1 121 ? -36.99300 -12.50700 -3.12000 1.000 7.97638 108 VAL A CA 1
ATOM 580 C C . VAL A 1 121 ? -37.58900 -12.14600 -4.47400 1.000 7.51823 108 VAL A C 1
ATOM 581 O O . VAL A 1 121 ? -38.80500 -11.96700 -4.59800 1.000 8.18203 108 VAL A O 1
ATOM 585 N N . THR A 1 122 ? -36.76000 -12.02200 -5.52100 1.000 7.44152 109 THR A N 1
ATOM 586 C CA . THR A 1 122 ? -37.29200 -11.58400 -6.80800 1.000 7.75853 109 THR A CA 1
ATOM 587 C C . THR A 1 122 ? -38.30700 -12.56800 -7.37800 1.000 7.39724 109 THR A C 1
ATOM 588 O O . THR A 1 122 ? -39.23300 -12.14800 -8.07900 1.000 8.38699 109 THR A O 1
ATOM 592 N N . GLU A 1 123 ? -38.16800 -13.86700 -7.09500 1.000 7.74159 110 GLU A N 1
ATOM 593 C CA . GLU A 1 123 ? -39.14700 -14.79900 -7.63900 1.000 9.07068 110 GLU A CA 1
ATOM 594 C C . GLU A 1 123 ? -40.54500 -14.57600 -7.07300 1.000 8.67373 110 GLU A C 1
ATOM 595 O O . GLU A 1 123 ? -41.51800 -15.07100 -7.65600 1.000 10.62633 110 GLU A O 1
ATOM 601 N N . ARG A 1 124 ? -40.67100 -13.87000 -5.94500 1.000 8.36272 111 ARG A N 1
ATOM 602 C CA . ARG A 1 124 ? -41.96300 -13.58200 -5.33400 1.000 8.23258 111 ARG A CA 1
ATOM 603 C C . ARG A 1 124 ? -42.58300 -12.29300 -5.84600 1.000 9.21722 111 ARG A C 1
ATOM 604 O O . ARG A 1 124 ? -43.71000 -11.97300 -5.46500 1.000 10.78629 111 ARG A O 1
ATOM 612 N N . HIS A 1 125 ? -41.88000 -11.54700 -6.70200 1.000 8.79683 112 HIS A N 1
ATOM 613 C CA . HIS A 1 125 ? -42.30500 -10.20400 -7.08400 1.000 8.68906 112 HIS A CA 1
ATOM 614 C C . HIS A 1 125 ? -42.38500 -10.01600 -8.59300 1.000 10.29632 112 HIS A C 1
ATOM 615 O O . HIS A 1 125 ? -42.33200 -8.87700 -9.07600 1.000 10.59938 112 HIS A O 1
ATOM 622 N N . VAL A 1 126 ? -42.53300 -11.09900 -9.35300 1.000 10.44118 113 VAL A N 1
ATOM 623 C CA . VAL A 1 126 ? -42.77500 -10.94400 -10.78400 1.000 11.20667 113 VAL A CA 1
ATOM 624 C C . VAL A 1 126 ? -44.00100 -10.06700 -11.02000 1.000 11.93320 113 VAL A C 1
ATOM 625 O O . VAL A 1 126 ? -43.99200 -9.16000 -11.86600 1.000 12.60810 113 VAL A O 1
ATOM 629 N N . ASP A 1 127 ? -45.07900 -10.32100 -10.27000 1.000 12.43966 114 ASP A N 1
ATOM 630 C CA . ASP A 1 127 ? -46.32100 -9.57400 -10.47600 1.000 13.62856 114 ASP A CA 1
ATOM 631 C C . ASP A 1 127 ? -46.16000 -8.10200 -10.12700 1.000 15.03212 114 ASP A C 1
ATOM 632 O O . ASP A 1 127 ? -46.59500 -7.22600 -10.88300 1.000 17.15524 114 ASP A O 1
ATOM 637 N N . THR A 1 128 ? -45.57200 -7.81200 -8.96400 1.000 15.05723 115 THR A N 1
ATOM 638 C CA . THR A 1 128 ? -45.57200 -6.46000 -8.41400 1.000 15.53901 115 THR A CA 1
ATOM 639 C C . THR A 1 128 ? -44.45900 -5.59500 -8.97400 1.000 14.36152 115 THR A C 1
ATOM 640 O O . THR A 1 128 ? -44.56900 -4.36300 -8.92500 1.000 15.94587 115 THR A O 1
ATOM 644 N N . GLY A 1 129 ? -43.38800 -6.20500 -9.48200 1.000 13.58655 116 GLY A N 1
ATOM 645 C CA . GLY A 1 129 ? -42.15400 -5.48300 -9.68700 1.000 12.57622 116 GLY A CA 1
ATOM 646 C C . GLY A 1 129 ? -41.53400 -5.15100 -8.34600 1.000 10.05092 116 GLY A C 1
ATOM 647 O O . GLY A 1 129 ? -42.06600 -5.46200 -7.27900 1.000 11.54566 116 GLY A O 1
ATOM 648 N N . MET A 1 130 ? -40.36000 -4.53000 -8.41100 1.000 9.06968 117 MET A N 1
ATOM 649 C CA . MET A 1 130 ? -39.66700 -4.08600 -7.21400 1.000 9.44911 117 MET A CA 1
ATOM 650 C C . MET A 1 130 ? -39.03200 -2.74800 -7.54400 1.000 9.15760 117 MET A C 1
ATOM 651 O O . MET A 1 130 ? -38.56200 -2.55700 -8.67200 1.000 10.28816 117 MET A O 1
ATOM 656 N N . THR A 1 131 ? -38.99500 -1.82300 -6.58200 1.000 9.24151 118 THR A N 1
ATOM 657 C CA . THR A 1 131 ? -38.27100 -0.58500 -6.85000 1.000 9.61527 118 THR A CA 1
ATOM 658 C C . THR A 1 131 ? -36.77000 -0.86400 -6.91100 1.000 8.86208 118 THR A C 1
ATOM 659 O O . THR A 1 131 ? -36.28300 -1.90200 -6.45000 1.000 8.72380 118 THR A O 1
ATOM 663 N N . VAL A 1 132 ? -36.03500 0.07400 -7.50400 1.000 8.91339 119 VAL A N 1
ATOM 664 C CA . VAL A 1 132 ? -34.58400 -0.04100 -7.53100 1.000 9.18021 119 VAL A CA 1
ATOM 665 C C . VAL A 1 132 ? -34.03800 -0.21700 -6.11800 1.000 9.40218 119 VAL A C 1
ATOM 666 O O . VAL A 1 132 ? -33.16800 -1.06500 -5.87400 1.000 9.46083 119 VAL A O 1
ATOM 670 N N . ALA A 1 133 ? -34.56100 0.55700 -5.15900 1.000 9.53485 120 ALA A N 1
ATOM 671 C CA . ALA A 1 133 ? -34.11200 0.42300 -3.77800 1.000 9.09986 120 ALA A CA 1
ATOM 672 C C . ALA A 1 133 ? -34.41500 -0.96400 -3.22800 1.000 8.42679 120 ALA A C 1
ATOM 673 O O . ALA A 1 133 ? -33.57900 -1.56300 -2.54100 1.000 9.62053 120 ALA A O 1
ATOM 675 N N . GLU A 1 134 ? -35.60900 -1.48800 -3.51300 1.000 8.63778 121 GLU A N 1
ATOM 676 C CA . GLU A 1 134 ? -35.94200 -2.83800 -3.06600 1.000 8.57248 121 GLU A CA 1
ATOM 677 C C . GLU A 1 134 ? -35.01200 -3.88400 -3.67300 1.000 7.99860 121 GLU A C 1
ATOM 678 O O . GLU A 1 134 ? -34.66300 -4.86900 -3.01000 1.000 8.32852 121 GLU A O 1
ATOM 684 N N . LEU A 1 135 ? -34.64900 -3.72600 -4.95400 1.000 8.32113 122 LEU A N 1
ATOM 685 C CA . LEU A 1 135 ? -33.69800 -4.65200 -5.57000 1.000 7.79494 122 LEU A CA 1
ATOM 686 C C . LEU A 1 135 ? -32.33400 -4.57500 -4.88700 1.000 7.65770 122 LEU A C 1
ATOM 687 O O . LEU A 1 135 ? -31.67500 -5.60200 -4.66400 1.000 7.57780 122 LEU A O 1
ATOM 692 N N . CYS A 1 136 ? -31.88100 -3.36200 -4.56900 1.000 8.12360 123 CYS A N 1
ATOM 693 C CA . CYS A 1 136 ? -30.62200 -3.20400 -3.84600 1.000 8.12964 123 CYS A CA 1
ATOM 694 C C . CYS A 1 136 ? -30.67900 -3.88700 -2.49100 1.000 7.82637 123 CYS A C 1
ATOM 695 O O . CYS A 1 136 ? -29.75600 -4.62100 -2.11300 1.000 8.30367 123 CYS A O 1
ATOM 698 N N . ALA A 1 137 ? -31.76300 -3.65400 -1.74800 1.000 8.52600 124 ALA A N 1
ATOM 699 C CA . ALA A 1 137 ? -31.90700 -4.31300 -0.45900 1.000 8.33987 124 ALA A CA 1
ATOM 700 C C . ALA A 1 137 ? -31.94200 -5.82600 -0.61900 1.000 8.46648 124 ALA A C 1
ATOM 701 O O . ALA A 1 137 ? -31.31300 -6.55000 0.15500 1.000 8.63394 124 ALA A O 1
ATOM 703 N N . ALA A 1 138 ? -32.65300 -6.32800 -1.63000 1.000 7.97185 125 ALA A N 1
ATOM 704 C CA . ALA A 1 138 ? -32.76600 -7.77100 -1.78100 1.000 8.08353 125 ALA A CA 1
ATOM 705 C C . ALA A 1 138 ? -31.41700 -8.39100 -2.11700 1.000 7.90145 125 ALA A C 1
ATOM 706 O O . ALA A 1 138 ? -31.07000 -9.47000 -1.61200 1.000 7.76005 125 ALA A O 1
ATOM 708 N N . THR A 1 139 ? -30.64200 -7.73100 -2.98000 1.000 6.90683 126 THR A N 1
ATOM 709 C CA . THR A 1 139 ? -29.41200 -8.38300 -3.38100 1.000 7.06960 126 THR A CA 1
ATOM 710 C C . THR A 1 139 ? -28.37100 -8.22900 -2.26000 1.000 7.25572 126 THR A C 1
ATOM 711 O O . THR A 1 139 ? -27.57400 -9.14400 -2.03500 1.000 7.87311 126 THR A O 1
ATOM 715 N N . ILE A 1 140 ? -28.40200 -7.12000 -1.50800 1.000 7.80934 127 ILE A N 1
ATOM 716 C CA . ILE A 1 140 ? -27.43300 -6.95100 -0.42600 1.000 8.05292 127 ILE A CA 1
ATOM 717 C C . ILE A 1 140 ? -27.78300 -7.82000 0.77400 1.000 7.68962 127 ILE A C 1
ATOM 718 O O . ILE A 1 140 ? -26.90000 -8.44300 1.37900 1.000 8.60451 127 ILE A O 1
ATOM 723 N N . GLN A 1 141 ? -29.06500 -7.87800 1.13600 1.000 8.18139 128 GLN A N 1
ATOM 724 C CA . GLN A 1 141 ? -29.44300 -8.49200 2.40600 1.000 8.19780 128 GLN A CA 1
ATOM 725 C C . GLN A 1 141 ? -29.71300 -9.97900 2.29600 1.000 7.44872 128 GLN A C 1
ATOM 726 O O . GLN A 1 141 ? -29.66500 -10.68200 3.31300 1.000 8.38651 128 GLN A O 1
ATOM 732 N N . TYR A 1 142 ? -29.99400 -10.46700 1.09200 1.000 7.68251 129 TYR A N 1
ATOM 733 C CA . TYR A 1 142 ? -30.28600 -11.86600 0.86800 1.000 7.82644 129 TYR A CA 1
ATOM 734 C C . TYR A 1 142 ? -29.40900 -12.49200 -0.20000 1.000 7.76219 129 TYR A C 1
ATOM 735 O O . TYR A 1 142 ? -29.51900 -13.70000 -0.41600 1.000 8.53378 129 TYR A O 1
ATOM 744 N N . SER A 1 143 ? -28.56500 -11.71800 -0.88200 1.000 7.27209 130 SER A N 1
ATOM 745 C CA A SER A 1 143 ? -27.74100 -12.18900 -1.99400 0.751 7.89447 130 SER A CA 1
ATOM 746 C CA B SER A 1 143 ? -27.74800 -12.22200 -1.97700 0.249 8.48240 130 SER A CA 1
ATOM 747 C C . SER A 1 143 ? -28.56500 -12.60100 -3.20600 1.000 7.65267 130 SER A C 1
ATOM 748 O O . SER A 1 143 ? -28.07700 -13.33800 -4.06700 1.000 8.14317 130 SER A O 1
ATOM 753 N N . ASP A 1 144 ? -29.79300 -12.10000 -3.31900 1.000 7.46831 131 ASP A N 1
ATOM 754 C CA . ASP A 1 144 ? -30.66400 -12.45800 -4.43100 1.000 7.77640 131 ASP A CA 1
ATOM 755 C C . ASP A 1 144 ? -29.96200 -12.24900 -5.77300 1.000 7.77923 131 ASP A C 1
ATOM 756 O O . ASP A 1 144 ? -29.46300 -11.15900 -6.06700 1.000 7.62802 131 ASP A O 1
ATOM 761 N N . SER A 1 145 ? -29.92300 -13.30800 -6.58400 1.000 7.35813 132 SER A N 1
ATOM 762 C CA . SER A 1 145 ? -29.11900 -13.28100 -7.80600 1.000 7.54084 132 SER A CA 1
ATOM 763 C C . SER A 1 145 ? -29.76100 -12.42900 -8.89600 1.000 7.34478 132 SER A C 1
ATOM 764 O O . SER A 1 145 ? -29.08800 -11.60100 -9.53100 1.000 7.79728 132 SER A O 1
ATOM 767 N N . THR A 1 146 ? -31.05400 -12.65100 -9.15600 1.000 7.05779 133 THR A N 1
ATOM 768 C CA . THR A 1 146 ? -31.71200 -11.89500 -10.21500 1.000 7.32663 133 THR A CA 1
ATOM 769 C C . THR A 1 146 ? -31.74200 -10.41200 -9.88100 1.000 7.05478 133 THR A C 1
ATOM 770 O O . THR A 1 146 ? -31.61300 -9.56700 -10.77300 1.000 7.58486 133 THR A O 1
ATOM 774 N N . ALA A 1 147 ? -31.87800 -10.06600 -8.59700 1.000 7.09415 134 ALA A N 1
ATOM 775 C CA . ALA A 1 147 ? -31.88300 -8.64900 -8.25500 1.000 7.32185 134 ALA A CA 1
ATOM 776 C C . ALA A 1 147 ? -30.59700 -7.97300 -8.72100 1.000 7.17674 134 ALA A C 1
ATOM 777 O O . ALA A 1 147 ? -30.63400 -6.86100 -9.26900 1.000 7.92042 134 ALA A O 1
ATOM 779 N N . ALA A 1 148 ? -29.45000 -8.63900 -8.53000 1.000 7.38228 135 ALA A N 1
ATOM 780 C CA . ALA A 1 148 ? -28.18900 -8.06400 -8.99300 1.000 6.91586 135 ALA A CA 1
ATOM 781 C C . ALA A 1 148 ? -28.16300 -7.93200 -10.50600 1.000 7.48036 135 ALA A C 1
ATOM 782 O O . ALA A 1 148 ? -27.71700 -6.90800 -11.03400 1.000 7.69988 135 ALA A O 1
ATOM 784 N N . ASN A 1 149 ? -28.61700 -8.96300 -11.22100 1.000 7.21882 136 ASN A N 1
ATOM 785 C CA . ASN A 1 149 ? -28.61100 -8.89100 -12.68000 1.000 7.38146 136 ASN A CA 1
ATOM 786 C C . ASN A 1 149 ? -29.51500 -7.76400 -13.18100 1.000 7.66302 136 ASN A C 1
ATOM 787 O O . ASN A 1 149 ? -29.16200 -7.05900 -14.13400 1.000 8.31413 136 ASN A O 1
ATOM 792 N N . GLU A 1 150 ? -30.69400 -7.58800 -12.56700 1.000 7.56644 137 GLU A N 1
ATOM 793 C CA . GLU A 1 150 ? -31.58300 -6.50600 -12.99100 1.000 7.75798 137 GLU A CA 1
ATOM 794 C C . GLU A 1 150 ? -30.93200 -5.14900 -12.76500 1.000 8.28248 137 GLU A C 1
ATOM 795 O O . GLU A 1 150 ? -31.04700 -4.24700 -13.59900 1.000 8.81236 137 GLU A O 1
ATOM 801 N N . LEU A 1 151 ? -30.26000 -4.97900 -11.62600 1.000 8.25527 138 LEU A N 1
ATOM 802 C CA . LEU A 1 151 ? -29.56500 -3.72500 -11.36500 1.000 8.49166 138 LEU A CA 1
ATOM 803 C C . LEU A 1 151 ? -28.42300 -3.50900 -12.34900 1.000 8.19590 138 LEU A C 1
ATOM 804 O O . LEU A 1 151 ? -28.23000 -2.39000 -12.85400 1.000 9.46283 138 LEU A O 1
ATOM 809 N N . MET A 1 152 ? -27.65600 -4.56400 -12.64500 1.000 8.89482 139 MET A N 1
ATOM 810 C CA . MET A 1 152 ? -26.58800 -4.41700 -13.63100 1.000 8.38069 139 MET A CA 1
ATOM 811 C C . MET A 1 152 ? -27.13000 -4.08200 -15.01200 1.000 9.85607 139 MET A C 1
ATOM 812 O O . MET A 1 152 ? -26.55200 -3.25500 -15.71900 1.000 10.30805 139 MET A O 1
ATOM 817 N N . LYS A 1 153 ? -28.25600 -4.68300 -15.40500 1.000 9.28261 140 LYS A N 1
ATOM 818 C CA . LYS A 1 153 ? -28.86500 -4.31200 -16.68200 1.000 10.08364 140 LYS A CA 1
ATOM 819 C C . LYS A 1 153 ? -29.18200 -2.81700 -16.72100 1.000 10.83123 140 LYS A C 1
ATOM 820 O O . LYS A 1 153 ? -28.99900 -2.15600 -17.75100 1.000 12.65532 140 LYS A O 1
ATOM 826 N N . LEU A 1 154 ? -29.62900 -2.26100 -15.59500 1.000 11.01280 141 LEU A N 1
ATOM 827 C CA A LEU A 1 154 ? -29.99400 -0.84900 -15.56800 0.613 12.32360 141 LEU A CA 1
ATOM 828 C CA B LEU A 1 154 ? -29.99500 -0.85000 -15.54100 0.387 12.90904 141 LEU A CA 1
ATOM 829 C C . LEU A 1 154 ? -28.78600 0.06200 -15.73100 1.000 11.68671 141 LEU A C 1
ATOM 830 O O . LEU A 1 154 ? -28.90300 1.13900 -16.32900 1.000 13.76250 141 LEU A O 1
ATOM 839 N N . ILE A 1 155 ? -27.62000 -0.33300 -15.21300 1.000 11.60113 142 ILE A N 1
ATOM 840 C CA . ILE A 1 155 ? -26.47400 0.57100 -15.15600 1.000 12.52895 142 ILE A CA 1
ATOM 841 C C . ILE A 1 155 ? -25.38800 0.26400 -16.17700 1.000 13.19520 142 ILE A C 1
ATOM 842 O O . ILE A 1 155 ? -24.41200 1.01900 -16.24800 1.000 13.41322 142 ILE A O 1
ATOM 847 N N . GLY A 1 156 ? -25.50200 -0.81100 -16.95600 1.000 13.01799 143 GLY A N 1
ATOM 848 C CA . GLY A 1 156 ? -24.50400 -1.05200 -17.98100 1.000 14.37477 143 GLY A CA 1
ATOM 849 C C . GLY A 1 156 ? -23.69200 -2.32400 -17.83500 1.000 15.25216 143 GLY A C 1
ATOM 850 O O . GLY A 1 156 ? -22.63400 -2.45800 -18.45500 1.000 16.89553 143 GLY A O 1
ATOM 851 N N . GLY A 1 157 ? -24.15600 -3.25600 -17.01400 1.000 13.34400 144 GLY A N 1
ATOM 852 C CA . GLY A 1 157 ? -23.56400 -4.56900 -16.94700 1.000 13.37313 144 GLY A CA 1
ATOM 853 C C . GLY A 1 157 ? -22.38100 -4.64800 -16.00700 1.000 12.32989 144 GLY A C 1
ATOM 854 O O . GLY A 1 157 ? -22.01500 -3.67700 -15.33300 1.000 13.06658 144 GLY A O 1
ATOM 855 N N . PRO A 1 158 ? -21.75600 -5.82500 -15.95600 1.000 13.04014 145 PRO A N 1
ATOM 856 C CA . PRO A 1 158 ? -20.57600 -6.00900 -15.09100 1.000 13.79024 145 PRO A CA 1
ATOM 857 C C . PRO A 1 158 ? -19.49800 -4.95400 -15.28400 1.000 12.25388 145 PRO A C 1
ATOM 858 O O . PRO A 1 158 ? -18.87600 -4.52100 -14.30300 1.000 13.70085 145 PRO A O 1
ATOM 862 N N . ALA A 1 159 ? -19.27200 -4.51600 -16.52500 1.000 12.42686 146 ALA A N 1
ATOM 863 C CA . ALA A 1 159 ? -18.24400 -3.51400 -16.76700 1.000 13.33119 146 ALA A CA 1
ATOM 864 C C . ALA A 1 159 ? -18.55000 -2.20700 -16.05400 1.000 11.99416 146 ALA A C 1
ATOM 865 O O . ALA A 1 159 ? -17.62300 -1.49300 -15.65300 1.000 11.79798 146 ALA A O 1
ATOM 867 N N . ALA A 1 160 ? -19.83400 -1.87100 -15.88800 1.000 11.52880 147 ALA A N 1
ATOM 868 C CA . ALA A 1 160 ? -20.18000 -0.64900 -15.16900 1.000 11.38329 147 ALA A CA 1
ATOM 869 C C . ALA A 1 160 ? -19.84300 -0.75200 -13.68800 1.000 10.43785 147 ALA A C 1
ATOM 870 O O . ALA A 1 160 ? -19.48700 0.25600 -13.06000 1.000 11.04409 147 ALA A O 1
ATOM 872 N N . VAL A 1 161 ? -19.94500 -1.94600 -13.10300 1.000 9.84546 148 VAL A N 1
ATOM 873 C CA . VAL A 1 161 ? -19.57900 -2.10500 -11.69900 1.000 9.21808 148 VAL A CA 1
ATOM 874 C C . VAL A 1 161 ? -18.07700 -1.94700 -11.53100 1.000 8.72316 148 VAL A C 1
ATOM 875 O O . VAL A 1 161 ? -17.60500 -1.27200 -10.60800 1.000 9.45305 148 VAL A O 1
ATOM 879 N N . THR A 1 162 ? -17.29800 -2.55400 -12.43300 1.000 8.80851 149 THR A N 1
ATOM 880 C CA . THR A 1 162 ? -15.85200 -2.36600 -12.40400 1.000 9.35023 149 THR A CA 1
ATOM 881 C C . THR A 1 162 ? -15.48100 -0.90100 -12.57300 1.000 9.28432 149 THR A C 1
ATOM 882 O O . THR A 1 162 ? -14.62100 -0.38400 -11.84700 1.000 9.91135 149 THR A O 1
ATOM 886 N N . ALA A 1 163 ? -16.12700 -0.21100 -13.51800 1.000 9.72966 150 ALA A N 1
ATOM 887 C CA . ALA A 1 163 ? -15.84000 1.20500 -13.71000 1.000 10.42628 150 ALA A CA 1
ATOM 888 C C . ALA A 1 163 ? -16.16500 2.00300 -12.45200 1.000 9.23808 150 ALA A C 1
ATOM 889 O O . ALA A 1 163 ? -15.43600 2.93800 -12.09100 1.000 9.97753 150 ALA A O 1
ATOM 891 N N . TYR A 1 164 ? -17.24700 1.64000 -11.75700 1.000 9.70633 151 TYR A N 1
ATOM 892 C CA . TYR A 1 164 ? -17.55400 2.32400 -10.50900 1.000 9.11934 151 TYR A CA 1
ATOM 893 C C . TYR A 1 164 ? -16.45600 2.09700 -9.47300 1.000 8.42306 151 TYR A C 1
ATOM 894 O O . TYR A 1 164 ? -16.03600 3.04000 -8.78500 1.000 9.28264 151 TYR A O 1
ATOM 903 N N . ALA A 1 165 ? -15.97300 0.85900 -9.35100 1.000 8.61357 152 ALA A N 1
ATOM 904 C CA . ALA A 1 165 ? -14.86300 0.59700 -8.44300 1.000 8.69807 152 ALA A CA 1
ATOM 905 C C . ALA A 1 165 ? -13.67300 1.50200 -8.75300 1.000 8.69338 152 ALA A C 1
ATOM 906 O O . ALA A 1 165 ? -13.07200 2.09000 -7.84300 1.000 9.11318 152 ALA A O 1
ATOM 908 N N . ARG A 1 166 ? -13.31500 1.63400 -10.03300 1.000 8.94699 153 ARG A N 1
ATOM 909 C CA . ARG A 1 166 ? -12.19500 2.50300 -10.37600 1.000 10.09078 153 ARG A CA 1
ATOM 910 C C . ARG A 1 166 ? -12.44900 3.93600 -9.92600 1.000 9.73169 153 ARG A C 1
ATOM 911 O O . ARG A 1 166 ? -11.52600 4.64100 -9.50000 1.000 11.26798 153 ARG A O 1
ATOM 919 N N . SER A 1 167 ? -13.70400 4.38000 -10.00700 1.000 9.18950 154 SER A N 1
ATOM 920 C CA . SER A 1 167 ? -14.03900 5.75500 -9.66100 1.000 9.91896 154 SER A CA 1
ATOM 921 C C . SER A 1 167 ? -13.89300 6.05100 -8.17300 1.000 10.03591 154 SER A C 1
ATOM 922 O O . SER A 1 167 ? -13.76700 7.22400 -7.81300 1.000 10.46865 154 SER A O 1
ATOM 925 N N . ILE A 1 168 ? -13.88700 5.03100 -7.31600 1.000 9.78799 155 ILE A N 1
ATOM 926 C CA . ILE A 1 168 ? -13.73900 5.21800 -5.87500 1.000 10.20301 155 ILE A CA 1
ATOM 927 C C . ILE A 1 168 ? -12.34900 4.80300 -5.39000 1.000 10.64354 155 ILE A C 1
ATOM 928 O O . ILE A 1 168 ? -12.14400 4.61300 -4.18700 1.000 12.94607 155 ILE A O 1
ATOM 933 N N . GLY A 1 169 ? -11.39500 4.65200 -6.30700 1.000 10.92649 156 GLY A N 1
ATOM 934 C CA . GLY A 1 169 ? -10.02200 4.38800 -5.93600 1.000 11.84277 156 GLY A CA 1
ATOM 935 C C . GLY A 1 169 ? -9.63000 2.92700 -5.88400 1.000 10.58817 156 GLY A C 1
ATOM 936 O O . GLY A 1 169 ? -8.53300 2.61700 -5.40600 1.000 12.67939 156 GLY A O 1
ATOM 937 N N . ASP A 1 170 ? -10.47200 2.02000 -6.37800 1.000 9.60168 157 ASP A N 1
ATOM 938 C CA . ASP A 1 170 ? -10.20000 0.59100 -6.33400 1.000 9.13764 157 ASP A CA 1
ATOM 939 C C . ASP A 1 170 ? -9.71000 0.18000 -7.71900 1.000 8.92769 157 ASP A C 1
ATOM 940 O O . ASP A 1 170 ? -10.49100 0.12100 -8.67700 1.000 9.58112 157 ASP A O 1
ATOM 945 N N . ASP A 1 171 ? -8.41300 -0.09200 -7.81600 1.000 9.19020 158 ASP A N 1
ATOM 946 C CA . ASP A 1 171 ? -7.76300 -0.52600 -9.04100 1.000 9.58657 158 ASP A CA 1
ATOM 947 C C . ASP A 1 171 ? -7.51200 -2.01700 -9.05900 1.000 10.58265 158 ASP A C 1
ATOM 948 O O . ASP A 1 171 ? -6.72400 -2.49200 -9.87500 1.000 12.58412 158 ASP A O 1
ATOM 953 N N . THR A 1 172 ? -8.17600 -2.76100 -8.18500 1.000 8.88903 159 THR A N 1
ATOM 954 C CA . THR A 1 172 ? -7.98100 -4.19300 -8.01600 1.000 8.86087 159 THR A CA 1
ATOM 955 C C . THR A 1 172 ? -9.21900 -4.98500 -8.39900 1.000 8.11319 159 THR A C 1
ATOM 956 O O . THR A 1 172 ? -9.12900 -5.95600 -9.15100 1.000 8.96566 159 THR A O 1
ATOM 960 N N . PHE A 1 173 ? -10.37500 -4.57700 -7.88800 1.000 8.24439 160 PHE A N 1
ATOM 961 C CA . PHE A 1 173 ? -11.64700 -5.23500 -8.14900 1.000 8.15582 160 PHE A CA 1
ATOM 962 C C . PHE A 1 173 ? -11.87900 -5.38100 -9.64700 1.000 7.95746 160 PHE A C 1
ATOM 963 O O . PHE A 1 173 ? -11.68400 -4.43400 -10.41400 1.000 8.63567 160 PHE A O 1
ATOM 971 N N . ARG A 1 174 ? -12.33600 -6.56100 -10.06300 1.000 8.07113 161 ARG A N 1
ATOM 972 C CA . ARG A 1 174 ? -12.79500 -6.74700 -11.43900 1.000 8.47161 161 ARG A CA 1
ATOM 973 C C . ARG A 1 174 ? -14.00300 -7.67000 -11.44500 1.000 8.22933 161 ARG A C 1
ATOM 974 O O . ARG A 1 174 ? -13.93700 -8.80200 -10.94800 1.000 8.31964 161 ARG A O 1
ATOM 982 N N . LEU A 1 175 ? -15.10600 -7.17900 -12.00000 1.000 8.82799 162 LEU A N 1
ATOM 983 C CA . LEU A 1 175 ? -16.30600 -7.97500 -12.20200 1.000 8.22507 162 LEU A CA 1
ATOM 984 C C . LEU A 1 175 ? -16.39900 -8.27400 -13.68900 1.000 8.46985 162 LEU A C 1
ATOM 985 O O . LEU A 1 175 ? -16.49400 -7.35400 -14.51300 1.000 10.44768 162 LEU A O 1
ATOM 990 N N . ASP A 1 176 ? -16.37200 -9.56000 -14.01700 1.000 8.19833 163 ASP A N 1
ATOM 991 C CA . ASP A 1 176 ? -16.30400 -10.03300 -15.38700 1.000 9.00529 163 ASP A CA 1
ATOM 992 C C . ASP A 1 176 ? -17.57200 -10.70600 -15.87100 1.000 9.58011 163 ASP A C 1
ATOM 993 O O . ASP A 1 176 ? -17.84800 -10.66200 -17.07600 1.000 10.53488 163 ASP A O 1
ATOM 998 N N . ARG A 1 177 ? -18.34600 -11.32200 -14.97900 1.000 8.42132 164 ARG A N 1
ATOM 999 C CA . ARG A 1 177 ? -19.48100 -12.14200 -15.37000 1.000 8.16916 164 ARG A CA 1
ATOM 1000 C C . ARG A 1 177 ? -20.74100 -11.72600 -14.61800 1.000 8.27263 164 ARG A C 1
ATOM 1001 O O . ARG A 1 177 ? -20.68500 -11.06200 -13.57800 1.000 8.79012 164 ARG A O 1
ATOM 1009 N N . TRP A 1 178 ? -21.88100 -12.13800 -15.17200 1.000 8.51507 165 TRP A N 1
ATOM 1010 C CA . TRP A 1 178 ? -23.19400 -11.95600 -14.57300 1.000 7.79852 165 TRP A CA 1
ATOM 1011 C C . TRP A 1 178 ? -23.45600 -13.04000 -13.52500 1.000 7.64900 165 TRP A C 1
ATOM 1012 O O . TRP A 1 178 ? -22.76200 -14.06300 -13.45700 1.000 8.03229 165 TRP A O 1
ATOM 1023 N N . GLU A 1 179 ? -24.46600 -12.81600 -12.68500 1.000 7.80539 166 GLU A N 1
ATOM 1024 C CA . GLU A 1 179 ? -24.94300 -13.90200 -11.83200 1.000 7.69713 166 GLU A CA 1
ATOM 1025 C C . GLU A 1 179 ? -25.58400 -14.97900 -12.70900 1.000 7.40234 166 GLU A C 1
ATOM 1026 O O . GLU A 1 179 ? -26.33400 -14.66100 -13.63400 1.000 7.86394 166 GLU A O 1
ATOM 1032 N N . THR A 1 180 ? -25.32000 -16.26100 -12.42900 1.000 7.67184 167 THR A N 1
ATOM 1033 C CA . THR A 1 180 ? -24.62900 -16.76100 -11.24700 1.000 8.16443 167 THR A CA 1
ATOM 1034 C C . THR A 1 180 ? -23.24600 -17.32300 -11.59100 1.000 7.86559 167 THR A C 1
ATOM 1035 O O . THR A 1 180 ? -22.61200 -17.97000 -10.75700 1.000 9.08219 167 THR A O 1
ATOM 1039 N N . GLU A 1 181 ? -22.76900 -17.04200 -12.80900 1.000 7.95928 168 GLU A N 1
ATOM 1040 C CA . GLU A 1 181 ? -21.47900 -17.55800 -13.27400 1.000 8.54178 168 GLU A CA 1
ATOM 1041 C C . GLU A 1 181 ? -20.30600 -17.07600 -12.43000 1.000 8.37860 168 GLU A C 1
ATOM 1042 O O . GLU A 1 181 ? -19.27500 -17.75700 -12.36800 1.000 9.26210 168 GLU A O 1
ATOM 1048 N N . LEU A 1 182 ? -20.41300 -15.89200 -11.82500 1.000 8.43804 169 LEU A N 1
ATOM 1049 C CA . LEU A 1 182 ? -19.26800 -15.25000 -11.19600 1.000 9.10035 169 LEU A CA 1
ATOM 1050 C C . LEU A 1 182 ? -18.84200 -15.94900 -9.91200 1.000 9.12797 169 LEU A C 1
ATOM 1051 O O . LEU A 1 182 ? -17.87500 -15.50700 -9.27900 1.000 9.53723 169 LEU A O 1
ATOM 1056 N N . ASN A 1 183 ? -19.50600 -17.03800 -9.53300 1.000 8.94305 170 ASN A N 1
ATOM 1057 C CA . ASN A 1 183 ? -19.22200 -17.75500 -8.29800 1.000 9.03722 170 ASN A CA 1
ATOM 1058 C C . ASN A 1 183 ? -18.43700 -19.04700 -8.50700 1.000 8.72122 170 ASN A C 1
ATOM 1059 O O . ASN A 1 183 ? -18.31900 -19.83500 -7.56100 1.000 9.93516 170 ASN A O 1
ATOM 1064 N N . THR A 1 184 ? -17.87000 -19.26600 -9.70400 1.000 8.76548 171 THR A N 1
ATOM 1065 C CA . THR A 1 184 ? -17.15400 -20.51600 -9.96800 1.000 8.83413 171 THR A CA 1
ATOM 1066 C C . THR A 1 184 ? -15.90500 -20.66100 -9.10700 1.000 8.71936 171 THR A C 1
ATOM 1067 O O . THR A 1 184 ? -15.5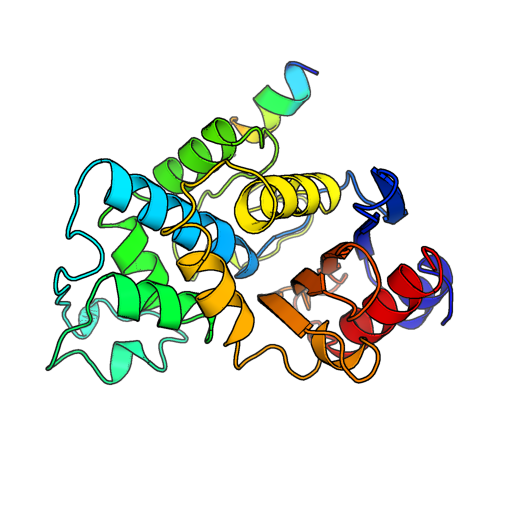1200 -21.79100 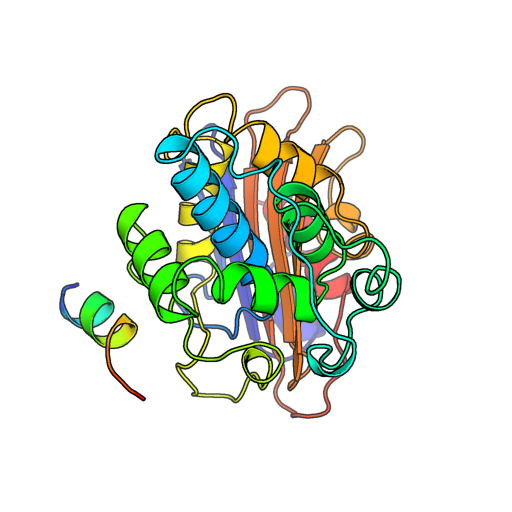-8.78800 1.000 10.23188 171 THR A O 1
ATOM 1071 N N . ALA A 1 185 ? -15.25000 -19.54800 -8.76100 1.000 8.47275 172 ALA A N 1
ATOM 1072 C CA . ALA A 1 185 ? -14.18900 -19.54600 -7.75000 1.000 9.42560 172 ALA A CA 1
ATOM 1073 C C . ALA A 1 185 ? -13.02500 -20.47400 -8.10800 1.000 9.22853 172 ALA A C 1
ATOM 1074 O O . ALA A 1 185 ? -12.43800 -21.12300 -7.24000 1.000 11.21841 172 ALA A O 1
ATOM 1076 N N . LEU A 1 186 ? -12.66800 -20.52300 -9.38300 1.000 9.73894 173 LEU A N 1
ATOM 1077 C CA . LEU A 1 186 ? -11.62800 -21.44400 -9.83000 1.000 11.12445 173 LEU A CA 1
ATOM 1078 C C . LEU A 1 186 ? -10.24600 -20.96800 -9.38000 1.000 12.21087 173 LEU A C 1
ATOM 1079 O O . LEU A 1 186 ? -9.91700 -19.78600 -9.51600 1.000 12.18922 173 LEU A O 1
ATOM 1084 N N . PRO A 1 187 ? -9.40700 -21.86500 -8.87000 1.000 13.96225 174 PRO A N 1
ATOM 1085 C CA . PRO A 1 187 ? -8.03200 -21.47600 -8.53000 1.000 15.44018 174 PRO A CA 1
ATOM 1086 C C . PRO A 1 187 ? -7.30800 -20.90200 -9.73900 1.000 15.40537 174 PRO A C 1
ATOM 1087 O O . PRO A 1 187 ? -7.40000 -21.43000 -10.84900 1.000 16.78892 174 PRO A O 1
ATOM 1091 N N . GLY A 1 188 ? -6.58500 -19.80300 -9.51500 1.000 15.39268 175 GLY A N 1
ATOM 1092 C CA . GLY A 1 188 ? -5.80200 -19.16600 -10.55500 1.000 16.36740 175 GLY A CA 1
ATOM 1093 C C . GLY A 1 188 ? -6.57700 -18.26500 -11.49100 1.000 16.25706 175 GLY A C 1
ATOM 1094 O O . GLY A 1 188 ? -5.96100 -17.56800 -12.30400 1.000 18.37587 175 GLY A O 1
ATOM 1095 N N . ASP A 1 189 ? -7.90100 -18.24800 -11.40300 1.000 13.06043 176 ASP A N 1
ATOM 1096 C CA . ASP A 1 189 ? -8.73400 -17.47300 -12.31100 1.000 12.65814 176 ASP A CA 1
ATOM 1097 C C . ASP A 1 189 ? -8.81500 -16.03200 -11.81800 1.000 11.49689 176 ASP A C 1
ATOM 1098 O O . ASP A 1 189 ? -9.14200 -15.78300 -10.65100 1.000 12.87591 176 ASP A O 1
ATOM 1103 N N . LEU A 1 190 ? -8.51100 -15.08200 -12.70600 1.000 11.65872 177 LEU A N 1
ATOM 1104 C CA . LEU A 1 190 ? -8.61100 -13.66800 -12.36500 1.000 12.01185 177 LEU A CA 1
ATOM 1105 C C . LEU A 1 190 ? -10.04200 -13.15100 -12.41300 1.000 9.95517 177 LEU A C 1
ATOM 1106 O O . LEU A 1 190 ? -10.32100 -12.08200 -11.85600 1.000 10.49271 177 LEU A O 1
ATOM 1111 N N . ARG A 1 191 ? -10.94400 -13.84900 -13.10000 1.000 9.78524 178 ARG A N 1
ATOM 1112 C CA . ARG A 1 191 ? -12.30300 -13.33500 -13.24700 1.000 9.20759 178 ARG A CA 1
ATOM 1113 C C . ARG A 1 191 ? -12.96500 -13.14600 -11.88700 1.000 8.97220 178 ARG A C 1
ATOM 1114 O O . ARG A 1 191 ? -12.87800 -14.01400 -11.01500 1.000 9.16972 178 ARG A O 1
ATOM 1122 N N . ASP A 1 192 ? -13.62900 -12.00000 -11.70100 1.000 8.11884 179 ASP A N 1
ATOM 1123 C CA . ASP A 1 192 ? -14.49000 -11.79800 -10.53700 1.000 7.41366 179 ASP A CA 1
ATOM 1124 C C . ASP A 1 192 ? -13.70400 -11.92400 -9.22800 1.000 7.66912 179 ASP A C 1
ATOM 1125 O O . ASP A 1 192 ? -14.10100 -12.63100 -8.29500 1.000 8.53252 179 ASP A O 1
ATOM 1130 N N . THR A 1 193 ? -12.57700 -11.21700 -9.16200 1.000 7.95054 180 THR A N 1
ATOM 1131 C CA . THR A 1 193 ? -11.70200 -11.26000 -8.00000 1.000 8.67464 180 THR A CA 1
ATOM 1132 C C . THR A 1 193 ? -11.40500 -9.86200 -7.47300 1.000 7.78077 180 THR A C 1
ATOM 1133 O O . THR A 1 193 ? -11.50000 -8.85100 -8.18700 1.000 8.71610 180 THR A O 1
ATOM 1137 N N . THR A 1 194 ? -11.02700 -9.83500 -6.19700 1.000 8.01300 181 THR A N 1
ATOM 1138 C CA . THR A 1 194 ? -10.40300 -8.67600 -5.58000 1.000 8.19118 181 THR A CA 1
ATOM 1139 C C . THR A 1 194 ? -9.45000 -9.18300 -4.50300 1.000 8.22981 181 THR A C 1
ATOM 1140 O O . THR A 1 194 ? -9.26400 -10.39400 -4.34300 1.000 9.11924 181 THR A O 1
ATOM 1144 N N . THR A 1 195 ? -8.82700 -8.26100 -3.78000 1.000 8.07654 182 THR A N 1
ATOM 1145 C CA . THR A 1 195 ? -8.01800 -8.63600 -2.63000 1.000 8.58587 182 THR A CA 1
ATOM 1146 C C . THR A 1 195 ? -8.68300 -8.16600 -1.34300 1.000 7.86837 182 THR A C 1
ATOM 1147 O O . THR A 1 195 ? -9.50000 -7.23600 -1.35900 1.000 8.48520 182 THR A O 1
ATOM 1151 N N . PRO A 1 196 ? -8.35500 -8.78200 -0.19800 1.000 8.20884 183 PRO A N 1
ATOM 1152 C CA . PRO A 1 196 ? -8.90600 -8.27800 1.06900 1.000 8.56230 183 PRO A CA 1
ATOM 1153 C C . PRO A 1 196 ? -8.57700 -6.81800 1.29500 1.000 7.81440 183 PRO A C 1
ATOM 1154 O O . PRO A 1 196 ? -9.45200 -6.05100 1.72000 1.000 8.18877 183 PRO A O 1
ATOM 1158 N N . ALA A 1 197 ? -7.33700 -6.41300 1.00000 1.000 8.20293 184 ALA A N 1
ATOM 1159 C CA . ALA A 1 197 ? -6.94400 -5.02600 1.21900 1.000 9.50156 184 ALA A CA 1
ATOM 1160 C C . ALA A 1 197 ? -7.74800 -4.06900 0.34600 1.000 8.76640 184 ALA A C 1
ATOM 1161 O O . ALA A 1 197 ? -8.15300 -2.99800 0.80500 1.000 8.93925 184 ALA A O 1
ATOM 1163 N N . ALA A 1 198 ? -7.98300 -4.42700 -0.92000 1.000 8.56751 185 ALA A N 1
ATOM 1164 C CA . ALA A 1 198 ? -8.72600 -3.52400 -1.79800 1.000 8.73634 185 ALA A CA 1
ATOM 1165 C C . ALA A 1 198 ? -10.18000 -3.40700 -1.36500 1.000 7.69220 185 ALA A C 1
ATOM 1166 O O . ALA A 1 198 ? -10.75700 -2.30900 -1.39400 1.000 8.12727 185 ALA A O 1
ATOM 1168 N N . MET A 1 199 ? -10.80100 -4.52200 -0.96400 1.000 8.16298 186 MET A N 1
ATOM 1169 C CA . MET A 1 199 ? -12.20300 -4.43600 -0.57700 1.000 7.75976 186 MET A CA 1
ATOM 1170 C C . MET A 1 199 ? -12.36500 -3.67100 0.72900 1.000 7.73416 186 MET A C 1
ATOM 1171 O O . MET A 1 199 ? -13.33500 -2.91600 0.88800 1.000 8.35923 186 MET A O 1
ATOM 1176 N N . ALA A 1 200 ? -11.43300 -3.84600 1.67700 1.000 8.42195 187 ALA A N 1
ATOM 1177 C CA . ALA A 1 200 ? -11.48000 -3.05600 2.90400 1.000 9.00068 187 ALA A CA 1
ATOM 1178 C C . ALA A 1 200 ? -11.33900 -1.56900 2.59800 1.000 8.66970 187 ALA A C 1
ATOM 1179 O O . ALA A 1 200 ? -12.08000 -0.73900 3.13700 1.000 9.13441 187 ALA A O 1
ATOM 1181 N N . ALA A 1 201 ? -10.40700 -1.20800 1.71500 1.000 8.88974 188 ALA A N 1
ATOM 1182 C CA . ALA A 1 201 ? -10.24700 0.20000 1.37800 1.000 9.35738 188 ALA A CA 1
ATOM 1183 C C . ALA A 1 201 ? -11.50400 0.75200 0.71400 1.000 9.43097 188 ALA A C 1
ATOM 1184 O O . ALA A 1 201 ? -11.92600 1.88300 0.99800 1.000 9.45275 188 ALA A O 1
ATOM 1186 N N . SER A 1 202 ? -12.12600 -0.03700 -0.16000 1.000 8.50254 189 SER A N 1
ATOM 1187 C CA . SER A 1 202 ? -13.33700 0.43200 -0.82500 1.000 8.91676 189 SER A CA 1
ATOM 1188 C C . SER A 1 202 ? -14.49500 0.57800 0.15300 1.000 8.08861 189 SER A C 1
ATOM 1189 O O . SER A 1 202 ? -15.22900 1.57100 0.11500 1.000 9.04884 189 SER A O 1
ATOM 1192 N N . LEU A 1 203 ? -14.68600 -0.39800 1.03800 1.000 8.82003 190 LEU A N 1
ATOM 1193 C CA . LEU A 1 203 ? -15.75700 -0.25000 2.01900 1.000 9.09780 190 LEU A CA 1
ATOM 1194 C C . LEU A 1 203 ? -15.51100 0.93900 2.94000 1.000 9.32212 190 LEU A C 1
ATOM 1195 O O . LEU A 1 203 ? -16.45500 1.62400 3.35000 1.000 10.12485 190 LEU A O 1
ATOM 1200 N N . ARG A 1 204 ? -14.25100 1.20100 3.28000 1.000 9.08764 191 ARG A N 1
ATOM 1201 C CA . ARG A 1 204 ? -13.95000 2.35400 4.12200 1.000 10.38524 191 ARG A CA 1
ATOM 1202 C C . ARG A 1 204 ? -14.41400 3.65000 3.46000 1.000 10.39146 191 ARG A C 1
ATOM 1203 O O . ARG A 1 204 ? -15.10300 4.46600 4.08300 1.000 10.81634 191 ARG A O 1
ATOM 1211 N N . VAL A 1 205 ? -14.06800 3.85400 2.18400 1.000 9.39090 192 VAL A N 1
ATOM 1212 C CA . VAL A 1 205 ? -14.43900 5.12200 1.55200 1.000 10.44343 192 VAL A CA 1
ATOM 1213 C C . VAL A 1 205 ? -15.94400 5.20100 1.28100 1.000 9.86721 192 VAL A C 1
ATOM 1214 O O . VAL A 1 205 ? -16.53400 6.29100 1.32300 1.000 11.25872 192 VAL A O 1
ATOM 1218 N N . LEU A 1 206 ? -16.59700 4.05800 1.02900 1.000 9.38539 193 LEU A N 1
ATOM 1219 C CA . LEU A 1 206 ? -18.02800 4.04900 0.73600 1.000 10.27495 193 LEU A CA 1
ATOM 1220 C C . LEU A 1 206 ? -18.87600 4.25000 1.98600 1.000 10.23294 193 LEU A C 1
ATOM 1221 O O . LEU A 1 206 ? -19.90600 4.93500 1.94200 1.000 10.77700 193 LEU A O 1
ATOM 1226 N N . VAL A 1 207 ? -18.49300 3.60800 3.08200 1.000 10.06231 194 VAL A N 1
ATOM 1227 C CA . VAL A 1 207 ? -19.31900 3.57600 4.28600 1.000 10.76622 194 VAL A CA 1
ATOM 1228 C C . VAL A 1 207 ? -18.94200 4.68200 5.25700 1.000 10.79552 194 VAL A C 1
ATOM 1229 O O . VAL A 1 207 ? -19.81200 5.26400 5.90900 1.000 12.96511 194 VAL A O 1
ATOM 1233 N N . LEU A 1 208 ? -17.65000 4.98000 5.37200 1.000 11.38620 195 LEU A N 1
ATOM 1234 C CA . LEU A 1 208 ? -17.16300 5.94700 6.34300 1.000 12.24819 195 LEU A CA 1
ATOM 1235 C C . LEU A 1 208 ? -16.63900 7.21700 5.70100 1.000 13.40199 195 LEU A C 1
ATOM 1236 O O . LEU A 1 208 ? -16.66400 8.27100 6.34100 1.000 15.87211 195 LEU A O 1
ATOM 1241 N N . GLY A 1 209 ? -16.19200 7.14900 4.45600 1.000 12.89308 196 GLY A N 1
ATOM 1242 C CA . GLY A 1 209 ? -15.74800 8.31200 3.72000 1.000 13.30783 196 GLY A CA 1
ATOM 1243 C C . GLY A 1 209 ? -16.86800 8.94600 2.92400 1.000 12.16329 196 GLY A C 1
ATOM 1244 O O . GLY A 1 209 ? -18.05600 8.71400 3.16800 1.000 12.72969 196 GLY A O 1
ATOM 1245 N N . ASP A 1 210 ? -16.47300 9.73900 1.92700 1.000 12.50099 197 ASP A N 1
ATOM 1246 C CA . ASP A 1 210 ? -17.41800 10.56400 1.18500 1.000 13.05360 197 ASP A CA 1
ATOM 1247 C C . ASP A 1 210 ? -17.52200 10.19000 -0.28800 1.000 11.03479 197 ASP A C 1
ATOM 1248 O O . ASP A 1 210 ? -17.87200 11.03300 -1.11300 1.000 12.30091 197 ASP A O 1
ATOM 1253 N N . ALA A 1 211 ? -17.24600 8.93100 -0.63700 1.000 11.31136 198 ALA A N 1
ATOM 1254 C CA . ALA A 1 211 ? -17.47100 8.50300 -2.01500 1.000 12.12049 198 ALA A CA 1
ATOM 1255 C C . ALA A 1 211 ? -18.91200 8.76000 -2.44400 1.000 11.49662 198 ALA A C 1
ATOM 1256 O O . ALA A 1 211 ? -19.17000 9.09800 -3.60400 1.000 11.79073 198 ALA A O 1
ATOM 1258 N N . LEU A 1 212 ? -19.86700 8.62000 -1.51200 1.000 11.10136 199 LEU A N 1
ATOM 1259 C CA . LEU A 1 212 ? -21.26100 8.94600 -1.74500 1.000 11.33621 199 LEU A CA 1
ATOM 1260 C C . LEU A 1 212 ? -21.66400 10.14100 -0.89000 1.000 11.61270 199 LEU A C 1
ATOM 1261 O O . LEU A 1 212 ? -21.08700 10.36300 0.18100 1.000 12.84308 199 LEU A O 1
ATOM 1266 N N . PRO A 1 213 ? -22.64700 10.92900 -1.31700 1.000 12.47388 200 PRO A N 1
ATOM 1267 C CA . PRO A 1 213 ? -23.18700 11.96500 -0.42800 1.000 13.16054 200 PRO A CA 1
ATOM 1268 C C . PRO A 1 213 ? -23.84600 11.33000 0.78500 1.000 13.62623 200 PRO A C 1
ATOM 1269 O O . PRO A 1 213 ? -24.16500 10.13900 0.80200 1.000 12.37389 200 PRO A O 1
ATOM 1273 N N . ALA A 1 214 ? -24.07100 12.16200 1.80500 1.000 14.42909 201 ALA A N 1
ATOM 1274 C CA . ALA A 1 214 ? -24.52200 11.67000 3.10700 1.000 15.01037 201 ALA A CA 1
ATOM 1275 C C . ALA A 1 214 ? -25.80200 10.84100 3.01300 1.000 14.84668 201 ALA A C 1
ATOM 1276 O O . ALA A 1 214 ? -25.91300 9.79400 3.66100 1.000 14.35035 201 ALA A O 1
ATOM 1278 N N . ALA A 1 215 ? -26.79300 11.29700 2.24100 1.000 14.50493 202 ALA A N 1
ATOM 1279 C CA . ALA A 1 215 ? -28.05900 10.56700 2.19400 1.000 14.82919 202 ALA A CA 1
ATOM 1280 C C . ALA A 1 215 ? -27.88300 9.19100 1.56600 1.000 13.88791 202 ALA A C 1
ATOM 1281 O O . ALA A 1 215 ? -28.40300 8.19300 2.07700 1.000 13.11258 202 ALA A O 1
ATOM 1283 N N . GLN A 1 216 ? -27.15600 9.11900 0.45300 1.000 12.55714 203 GLN A N 1
ATOM 1284 C CA . GLN A 1 216 ? -26.90000 7.83100 -0.18200 1.000 11.93461 203 GLN A CA 1
ATOM 1285 C C . GLN A 1 216 ? -26.03900 6.94200 0.70500 1.000 10.50763 203 GLN A C 1
ATOM 1286 O O . GLN A 1 216 ? -26.26100 5.72700 0.77300 1.000 11.32992 203 GLN A O 1
ATOM 1292 N N . ARG A 1 217 ? -25.05300 7.53300 1.38800 1.000 11.63460 204 ARG A N 1
ATOM 1293 C CA A ARG A 1 217 ? -24.20800 6.77000 2.30100 0.558 11.02631 204 ARG A CA 1
ATOM 1294 C CA B ARG A 1 217 ? -24.21300 6.75400 2.29000 0.442 11.21440 204 ARG A CA 1
ATOM 1295 C C . ARG A 1 217 ? -25.03700 6.14000 3.41600 1.000 10.66422 204 ARG A C 1
ATOM 1296 O O . ARG A 1 217 ? -24.85300 4.96400 3.75900 1.000 11.09043 204 ARG A O 1
ATOM 1311 N N . ALA A 1 218 ? -25.96200 6.91300 3.99200 1.000 11.62196 205 ALA A N 1
ATOM 1312 C CA . ALA A 1 218 ? -26.83300 6.38000 5.02800 1.000 12.00496 205 ALA A CA 1
ATOM 1313 C C . ALA A 1 218 ? -27.66800 5.22100 4.49800 1.000 10.22777 205 ALA A C 1
ATOM 1314 O O . ALA A 1 218 ? -27.90900 4.24000 5.21300 1.000 11.53892 205 ALA A O 1
ATOM 1316 N N . GLN A 1 219 ? -28.12300 5.31500 3.24500 1.000 11.38928 206 GLN A N 1
ATOM 1317 C CA . GLN A 1 219 ? -28.90400 4.23200 2.66000 1.000 10.19014 206 GLN A CA 1
ATOM 1318 C C . GLN A 1 219 ? -28.05600 2.98100 2.46800 1.000 9.86837 206 GLN A C 1
ATOM 1319 O O . GLN A 1 219 ? -28.51800 1.86400 2.73500 1.000 10.31719 206 GLN A O 1
ATOM 1325 N N . LEU A 1 220 ? -26.81400 3.14100 2.01100 1.000 9.41798 207 LEU A N 1
ATOM 1326 C CA . LEU A 1 220 ? -25.94100 1.97900 1.87700 1.000 9.74522 207 LEU A CA 1
ATOM 1327 C C . LEU A 1 220 ? -25.70900 1.32100 3.22900 1.000 9.42842 207 LEU A C 1
ATOM 1328 O O . LEU A 1 220 ? -25.74500 0.08600 3.34900 1.000 9.41555 207 LEU A O 1
ATOM 1333 N N . ILE A 1 221 ? -25.45900 2.13500 4.25700 1.000 9.53375 208 ILE A N 1
ATOM 1334 C CA . ILE A 1 221 ? -25.24800 1.61300 5.60300 1.000 10.61310 208 ILE A CA 1
ATOM 1335 C C . ILE A 1 221 ? -26.45100 0.80500 6.07000 1.000 10.09479 208 ILE A C 1
ATOM 1336 O O . ILE A 1 221 ? -26.30200 -0.29100 6.62500 1.000 10.69274 208 ILE A O 1
ATOM 1341 N N . GLU A 1 222 ? -27.66200 1.32200 5.85400 1.000 10.98237 209 GLU A N 1
ATOM 1342 C CA . GLU A 1 222 ? -28.83900 0.59900 6.32800 1.000 11.25310 209 GLU A CA 1
ATOM 1343 C C . GLU A 1 222 ? -29.03500 -0.70800 5.57000 1.000 10.16818 209 GLU A C 1
ATOM 1344 O O . GLU A 1 222 ? -29.44500 -1.71700 6.15900 1.000 10.50185 209 GLU A O 1
ATOM 1350 N N . TRP A 1 223 ? -28.76900 -0.71400 4.26300 1.000 9.73640 210 TRP A N 1
ATOM 1351 C CA . TRP A 1 223 ? -28.84700 -1.97300 3.53200 1.000 9.56994 210 TRP A CA 1
ATOM 1352 C C . TRP A 1 223 ? -27.87200 -2.98800 4.11300 1.000 9.05075 210 TRP A C 1
ATOM 1353 O O . TRP A 1 223 ? -28.24200 -4.14400 4.36400 1.000 9.06924 210 TRP A O 1
ATOM 1364 N N . LEU A 1 224 ? -26.62200 -2.56400 4.35000 1.000 8.84896 211 LEU A N 1
ATOM 1365 C CA . LEU A 1 224 ? -25.62500 -3.46000 4.92200 1.000 8.96306 211 LEU A CA 1
ATOM 1366 C C . LEU A 1 224 ? -26.01000 -3.88900 6.33500 1.000 8.87553 211 LEU A C 1
ATOM 1367 O O . LEU A 1 224 ? -25.77100 -5.03800 6.72500 1.000 9.80959 211 LEU A O 1
ATOM 1372 N N . ARG A 1 225 ? -26.58400 -2.97300 7.12400 1.000 9.50232 212 ARG A N 1
ATOM 1373 C CA . ARG A 1 225 ? -26.95700 -3.31400 8.49200 1.000 10.88807 212 ARG A CA 1
ATOM 1374 C C . ARG A 1 225 ? -27.99600 -4.42400 8.52100 1.000 10.97791 212 ARG A C 1
ATOM 1375 O O . ARG A 1 225 ? -27.93200 -5.32000 9.37000 1.000 12.26807 212 ARG A O 1
ATOM 1383 N N . GLY A 1 226 ? -28.96000 -4.38600 7.59700 1.000 11.72917 213 GLY A N 1
ATOM 1384 C CA . GLY A 1 226 ? -30.04800 -5.33400 7.55900 1.000 13.10570 213 GLY A CA 1
ATOM 1385 C C . GLY A 1 226 ? -29.75200 -6.64800 6.88300 1.000 12.22715 213 GLY A C 1
ATOM 1386 O O . GLY A 1 226 ? -30.69500 -7.37600 6.57200 1.000 12.35279 213 GLY A O 1
ATOM 1387 N N . ASN A 1 227 ? -28.48800 -6.97000 6.62600 1.000 12.24674 214 ASN A N 1
ATOM 1388 C CA . ASN A 1 227 ? -28.12400 -8.28600 6.11400 1.000 11.93434 214 ASN A CA 1
ATOM 1389 C C . ASN A 1 227 ? -28.79800 -9.38800 6.92300 1.000 11.12476 214 ASN A C 1
ATOM 1390 O O . ASN A 1 227 ? -28.75700 -9.38300 8.15800 1.000 13.01417 214 ASN A O 1
ATOM 1395 N N . LYS A 1 228 ? -29.41200 -10.34100 6.21600 1.000 10.80887 215 LYS A N 1
ATOM 1396 C CA . LYS A 1 228 ? -30.14500 -11.44100 6.82800 1.000 11.79590 215 LYS A CA 1
ATOM 1397 C C . LYS A 1 228 ? -29.46400 -12.78800 6.65600 1.000 11.20598 215 LYS A C 1
ATOM 1398 O O . LYS A 1 228 ? -29.92700 -13.77800 7.23900 1.000 12.23984 215 LYS A O 1
ATOM 1404 N N . VAL A 1 229 ? -28.37900 -12.85300 5.89000 1.000 10.64182 216 VAL A N 1
ATOM 1405 C CA . VAL A 1 229 ? -27.75600 -14.12600 5.56700 1.000 11.64390 216 VAL A CA 1
ATOM 1406 C C . VAL A 1 229 ? -26.32600 -14.21500 6.10400 1.000 11.33341 216 VAL A C 1
ATOM 1407 O O . VAL A 1 229 ? -25.54700 -15.05400 5.66300 1.000 14.36589 216 VAL A O 1
ATOM 1411 N N . GLY A 1 230 ? -25.96800 -13.35000 7.05500 1.000 12.69236 217 GLY A N 1
ATOM 1412 C CA . GLY A 1 230 ? -24.62400 -13.38100 7.60600 1.000 12.90264 217 GLY A CA 1
ATOM 1413 C C . GLY A 1 230 ? -24.55000 -13.64300 9.10000 1.000 12.93193 217 GLY A C 1
ATOM 1414 O O . GLY A 1 230 ? -23.53000 -13.33000 9.71700 1.000 12.12425 217 GLY A O 1
ATOM 1415 N N . ASP A 1 231 ? -25.60200 -14.22100 9.70100 1.000 12.22750 218 ASP A N 1
ATOM 1416 C CA . ASP A 1 231 ? -25.62700 -14.38400 11.15600 1.000 12.64363 218 ASP A CA 1
ATOM 1417 C C . ASP A 1 231 ? -24.44400 -15.17600 11.68700 1.000 11.64502 218 ASP A C 1
ATOM 1418 O O . ASP A 1 231 ? -24.02400 -14.95500 12.82600 1.000 12.69736 218 ASP A O 1
ATOM 1423 N N . LYS A 1 232 ? -23.95300 -16.14700 10.93000 1.000 10.61642 219 LYS A N 1
ATOM 1424 C CA . LYS A 1 232 ? -22.90600 -17.03800 11.41000 1.000 11.12266 219 LYS A CA 1
ATOM 1425 C C . LYS A 1 232 ? -21.50300 -16.58400 11.02300 1.000 10.69609 219 LYS A C 1
ATOM 1426 O O . LYS A 1 232 ? -20.53500 -17.29500 11.32500 1.000 10.91805 219 LYS A O 1
ATOM 1432 N N . ARG A 1 233 ? -21.36400 -15.42300 10.37600 1.000 10.03864 220 ARG A N 1
ATOM 1433 C CA . ARG A 1 233 ? -20.06000 -14.98300 9.89500 1.000 9.80577 220 ARG A CA 1
ATOM 1434 C C . ARG A 1 233 ? -19.55100 -13.80100 10.71800 1.000 9.84404 220 ARG A C 1
ATOM 1435 O O . ARG A 1 233 ? -19.38000 -13.95300 11.93000 1.000 9.93506 220 ARG A O 1
ATOM 1443 N N . ILE A 1 234 ? -19.32400 -12.62400 10.11700 1.000 8.89123 221 ILE A N 1
ATOM 1444 C CA . ILE A 1 234 ? -18.79600 -11.49300 10.89100 1.000 9.58462 221 ILE A CA 1
ATOM 1445 C C . ILE A 1 234 ? -19.64700 -11.22300 12.12900 1.000 9.56760 221 ILE A C 1
ATOM 1446 O O . ILE A 1 234 ? -19.12300 -10.99900 13.22900 1.000 9.90153 221 ILE A O 1
ATOM 1451 N N . ARG A 1 235 ? -20.97100 -11.25700 11.97900 1.000 9.94831 222 ARG A N 1
ATOM 1452 C CA . ARG A 1 235 ? -21.86800 -10.93100 13.08500 1.000 11.50805 222 ARG A CA 1
ATOM 1453 C C . ARG A 1 235 ? -21.69200 -11.86200 14.27200 1.000 11.25060 222 ARG A C 1
ATOM 1454 O O . ARG A 1 235 ? -21.97600 -11.46400 15.40600 1.000 12.29555 222 ARG A O 1
ATOM 1462 N N . ALA A 1 236 ? -21.23800 -13.09000 14.03600 1.000 11.02360 223 ALA A N 1
ATOM 1463 C CA . ALA A 1 236 ? -20.99400 -14.04300 15.10700 1.000 11.31029 223 ALA A CA 1
ATOM 1464 C C . ALA A 1 236 ? -19.67200 -13.79900 15.82000 1.000 11.27673 223 ALA A C 1
ATOM 1465 O O . ALA A 1 236 ? -19.39300 -14.48000 16.81300 1.000 13.55788 223 ALA A O 1
ATOM 1467 N N . GLY A 1 237 ? -18.87500 -12.83200 15.36800 1.000 10.94958 224 GLY A N 1
ATOM 1468 C CA . GLY A 1 237 ? -17.56900 -12.60500 15.95100 1.000 11.56478 224 GLY A CA 1
ATOM 1469 C C . GLY A 1 237 ? -17.35200 -11.24700 16.58600 1.000 12.30051 224 GLY A C 1
ATOM 1470 O O . GLY A 1 237 ? -16.21400 -10.90200 16.91100 1.000 13.07927 224 GLY A O 1
ATOM 1471 N N . VAL A 1 238 ? -18.40800 -10.46100 16.77000 1.000 14.80404 225 VAL A N 1
ATOM 1472 C CA . VAL A 1 238 ? -18.25600 -9.12100 17.34400 1.000 16.51840 225 VAL A CA 1
ATOM 1473 C C . VAL A 1 238 ? -18.74000 -9.06700 18.78700 1.000 19.27023 225 VAL A C 1
ATOM 1474 O O . VAL A 1 238 ? -19.60700 -9.86200 19.17800 1.000 19.14690 225 VAL A O 1
ATOM 1478 N N . PRO A 1 239 ? -18.23000 -8.14500 19.60500 1.000 19.38381 226 PRO A N 1
ATOM 1479 C CA . PRO A 1 239 ? -18.71200 -8.03600 20.98500 1.000 21.39686 226 PRO A CA 1
ATOM 1480 C C . PRO A 1 239 ? -20.13000 -7.48500 21.05600 1.000 23.12823 226 PRO A C 1
ATOM 1481 O O . PRO A 1 239 ? -20.63600 -6.84700 20.12700 1.000 20.90162 226 PRO A O 1
ATOM 1485 N N . THR A 1 240 ? -20.77200 -7.76400 22.19400 1.000 24.97218 227 THR A N 1
ATOM 1486 C CA A THR A 1 240 ? -22.10600 -7.24300 22.48900 0.298 26.59976 227 THR A CA 1
ATOM 1487 C CA B THR A 1 240 ? -22.11200 -7.25700 22.42000 0.702 27.00804 227 THR A CA 1
ATOM 1488 C C . THR A 1 240 ? -22.12400 -5.73400 22.33200 1.000 25.48973 227 THR A C 1
ATOM 1489 O O . THR A 1 240 ? -21.19800 -5.04700 22.77200 1.000 23.51160 227 THR A O 1
ATOM 1496 N N . GLY A 1 241 ? -23.18400 -5.21300 21.73000 1.000 24.58082 228 GLY A N 1
ATOM 1497 C CA . GLY A 1 241 ? -23.33400 -3.79100 21.57000 1.000 23.47681 228 GLY A CA 1
ATOM 1498 C C . GLY A 1 241 ? -22.70600 -3.22300 20.32100 1.000 20.01524 228 GLY A C 1
ATOM 1499 O O . GLY A 1 241 ? -23.03600 -2.09200 19.94600 1.000 23.48401 228 GLY A O 1
ATOM 1500 N N . TRP A 1 242 ? -21.81100 -3.95900 19.66500 1.000 18.75769 229 TRP A N 1
ATOM 1501 C CA . TRP A 1 242 ? -21.25200 -3.48000 18.41000 1.000 17.18998 229 TRP A CA 1
ATOM 1502 C C . TRP A 1 242 ? -22.28700 -3.61600 17.30200 1.000 18.82680 229 TRP A C 1
ATOM 1503 O O . TRP A 1 242 ? -23.00000 -4.62000 17.21000 1.000 20.34545 229 TRP A O 1
ATOM 1514 N N . ARG A 1 243 ? -22.37900 -2.59100 16.46800 1.000 14.37102 230 ARG A N 1
ATOM 1515 C CA . ARG A 1 243 ? -23.26500 -2.61500 15.31800 1.000 13.98166 230 ARG A CA 1
ATOM 1516 C C . ARG A 1 243 ? -22.46700 -3.06100 14.09900 1.000 12.80367 230 ARG A C 1
ATOM 1517 O O . ARG A 1 243 ? -21.26200 -2.82400 14.01900 1.000 13.04799 230 ARG A O 1
ATOM 1525 N N . VAL A 1 244 ? -23.14300 -3.73000 13.16000 1.000 11.81986 231 VAL A N 1
ATOM 1526 C CA . VAL A 1 244 ? -22.49800 -4.31700 11.98500 1.000 11.39986 231 VAL A CA 1
ATOM 1527 C C . VAL A 1 244 ? -23.30400 -4.00300 10.73300 1.000 10.74975 231 VAL A C 1
ATOM 1528 O O . VAL A 1 244 ? -24.53700 -4.11700 10.72000 1.000 11.70417 231 VAL A O 1
ATOM 1532 N N . GLY A 1 245 ? -22.59600 -3.63300 9.66900 1.000 9.96486 232 GLY A N 1
ATOM 1533 C CA . GLY A 1 245 ? -23.15400 -3.70400 8.33200 1.000 9.61858 232 GLY A CA 1
ATOM 1534 C C . GLY A 1 245 ? -22.20800 -4.51500 7.47000 1.000 10.19888 232 GLY A C 1
ATOM 1535 O O . GLY A 1 245 ? -20.99400 -4.28200 7.53200 1.000 11.34320 232 GLY A O 1
ATOM 1536 N N . ASP A 1 246 ? -22.70200 -5.46800 6.68100 1.000 8.96949 233 ASP A N 1
ATOM 1537 C CA . ASP A 1 246 ? -21.78400 -6.34300 5.95800 1.000 8.81575 233 ASP A CA 1
ATOM 1538 C C . ASP A 1 246 ? -22.47800 -6.97400 4.76200 1.000 7.92716 233 ASP A C 1
ATOM 1539 O O . ASP A 1 246 ? -23.71000 -6.96300 4.64100 1.000 8.77650 233 ASP A O 1
ATOM 1544 N N . LYS A 1 247 ? -21.65700 -7.57100 3.90100 1.000 8.12617 234 LYS A N 1
ATOM 1545 C CA . LYS A 1 247 ? -22.12300 -8.32700 2.74900 1.000 7.39990 234 LYS A CA 1
ATOM 1546 C C . LYS A 1 247 ? -21.32200 -9.62100 2.66800 1.000 7.28939 234 LYS A C 1
ATOM 1547 O O . LYS A 1 247 ? -20.08700 -9.58500 2.57600 1.000 7.86550 234 LYS A O 1
ATOM 1553 N N . THR A 1 248 ? -22.02500 -10.75600 2.67800 1.000 7.91676 235 THR A N 1
ATOM 1554 C CA . THR A 1 248 ? -21.43400 -12.08500 2.57900 1.000 8.03793 235 THR A CA 1
ATOM 1555 C C . THR A 1 248 ? -21.30400 -12.52900 1.11000 1.000 7.17397 235 THR A C 1
ATOM 1556 O O . THR A 1 248 ? -21.89400 -11.94700 0.19100 1.000 8.11439 235 THR A O 1
ATOM 1560 N N . GLY A 1 249 ? -20.51800 -13.57400 0.89300 1.000 7.84475 236 GLY A N 1
ATOM 1561 C CA . GLY A 1 249 ? -20.51200 -14.26000 -0.38900 1.000 8.25082 236 GLY A CA 1
ATOM 1562 C C . GLY A 1 249 ? -20.07400 -15.69500 -0.20200 1.000 8.25756 236 GLY A C 1
ATOM 1563 O O . GLY A 1 249 ? -19.31300 -16.01400 0.72100 1.000 8.63536 236 GLY A O 1
ATOM 1564 N N . THR A 1 250 ? -20.55800 -16.56800 -1.09200 1.000 8.67778 237 THR A N 1
ATOM 1565 C CA . THR A 1 250 ? -20.27300 -17.99600 -1.05400 1.000 9.08607 237 THR A CA 1
ATOM 1566 C C . THR A 1 250 ? -20.11800 -18.50100 -2.48700 1.000 9.58752 237 THR A C 1
ATOM 1567 O O . THR A 1 250 ? -20.80000 -18.02800 -3.40000 1.000 9.86832 237 THR A O 1
ATOM 1571 N N . GLY A 1 251 ? -19.23000 -19.47300 -2.68800 1.000 8.81797 238 GLY A N 1
ATOM 1572 C CA . GLY A 1 251 ? -19.03200 -20.01600 -4.01700 1.000 10.57124 238 GLY A CA 1
ATOM 1573 C C . GLY A 1 251 ? -18.48100 -21.42700 -3.97800 1.000 10.43524 238 GLY A C 1
ATOM 1574 O O . GLY A 1 251 ? -18.34100 -22.03100 -2.91300 1.000 10.58792 238 GLY A O 1
ATOM 1575 N N . ASP A 1 252 ? -18.15500 -21.94800 -5.16200 1.000 10.74051 240 ASP A N 1
ATOM 1576 C CA . ASP A 1 252 ? -17.49900 -23.24800 -5.25800 1.000 11.64001 240 ASP A CA 1
ATOM 1577 C C . ASP A 1 252 ? -16.11900 -23.17400 -4.59900 1.000 10.66672 240 ASP A C 1
ATOM 1578 O O . ASP A 1 252 ? -15.67500 -22.11500 -4.14300 1.000 9.87351 240 ASP A O 1
ATOM 1583 N N . TYR A 1 253 ? -15.43400 -24.32100 -4.53600 1.000 11.03385 241 TYR A N 1
ATOM 1584 C CA . TYR A 1 253 ? -14.19300 -24.42500 -3.76700 1.000 10.89458 241 TYR A CA 1
ATOM 1585 C C . TYR A 1 253 ? -14.40400 -24.00700 -2.31200 1.000 10.14842 241 TYR A C 1
ATOM 1586 O O . TYR A 1 253 ? -13.48400 -23.52500 -1.64400 1.000 11.15383 241 TYR A O 1
ATOM 1595 N N . GLY A 1 254 ? -15.62100 -24.21200 -1.80600 1.000 10.74960 242 GLY A N 1
ATOM 1596 C CA . GLY A 1 254 ? -15.91900 -23.89700 -0.41900 1.000 10.63700 242 GLY A CA 1
ATOM 1597 C C . GLY A 1 254 ? -15.65500 -22.45200 -0.07400 1.000 9.36871 242 GLY A C 1
ATOM 1598 O O . GLY A 1 254 ? -15.27200 -22.14300 1.06600 1.000 10.61302 242 GLY A O 1
ATOM 1599 N N . THR A 1 255 ? -15.84100 -21.55500 -1.04000 1.000 9.62606 243 THR A N 1
ATOM 1600 C CA . THR A 1 255 ? -15.47200 -20.16400 -0.85200 1.000 8.96652 243 THR A CA 1
ATOM 1601 C C . THR A 1 255 ? -16.46200 -19.49700 0.09000 1.000 8.99643 243 THR A C 1
ATOM 1602 O O . THR A 1 255 ? -17.68300 -19.58400 -0.10100 1.000 9.51707 243 THR A O 1
ATOM 1606 N N . THR A 1 256 ? -15.92200 -18.86500 1.12800 1.000 8.82567 244 THR A N 1
ATOM 1607 C CA . THR A 1 256 ? -16.69200 -18.32300 2.24400 1.000 8.45080 244 THR A CA 1
ATOM 1608 C C . THR A 1 256 ? -16.15600 -16.92400 2.52700 1.000 7.88935 244 THR A C 1
ATOM 1609 O O . THR A 1 256 ? -15.01700 -16.78600 2.98800 1.000 8.44140 244 THR A O 1
ATOM 1613 N N . ASN A 1 257 ? -16.96000 -15.88600 2.26900 1.000 7.71383 245 ASN A N 1
ATOM 1614 C CA . ASN A 1 257 ? -16.49500 -14.50700 2.33700 1.000 8.06410 245 ASN A CA 1
ATOM 1615 C C . ASN A 1 257 ? -17.45500 -13.64100 3.14700 1.000 7.26632 245 ASN A C 1
ATOM 1616 O O . ASN A 1 257 ? -18.65700 -13.92200 3.24100 1.000 7.79414 245 ASN A O 1
ATOM 1621 N N . ASP A 1 258 ? -16.92300 -12.53600 3.67700 1.000 7.64842 246 ASP A N 1
ATOM 1622 C CA . ASP A 1 258 ? -17.76400 -11.53800 4.32500 1.000 7.66530 246 ASP A CA 1
ATOM 1623 C C . ASP A 1 258 ? -16.94700 -10.26900 4.47100 1.000 7.23754 246 ASP A C 1
ATOM 1624 O O . ASP A 1 258 ? -15.79000 -10.33400 4.89500 1.000 8.48945 246 ASP A O 1
ATOM 1629 N N . ALA A 1 259 ? -17.53600 -9.12400 4.12300 1.000 7.74293 247 ALA A N 1
ATOM 1630 C CA . ALA A 1 259 ? -16.83800 -7.85700 4.27000 1.000 7.65633 247 ALA A CA 1
ATOM 1631 C C . ALA A 1 259 ? -17.80700 -6.81600 4.81000 1.000 7.70572 247 ALA A C 1
ATOM 1632 O O . ALA A 1 259 ? -18.97100 -6.76600 4.39400 1.000 8.44473 247 ALA A O 1
ATOM 1634 N N . GLY A 1 260 ? -17.34500 -5.98700 5.73400 1.000 8.94198 248 GLY A N 1
ATOM 1635 C CA . GLY A 1 260 ? -18.23700 -4.99300 6.29200 1.000 9.98471 248 GLY A CA 1
ATOM 1636 C C . GLY A 1 260 ? -17.53900 -4.04000 7.23000 1.000 9.06050 248 GLY A C 1
ATOM 1637 O O . GLY A 1 260 ? -16.31100 -3.92500 7.24100 1.000 9.63138 248 GLY A O 1
ATOM 1638 N N . VAL A 1 261 ? -18.36000 -3.33500 7.99900 1.000 9.18190 249 VAL A N 1
ATOM 1639 C CA . VAL A 1 261 ? -17.91400 -2.29200 8.90900 1.000 9.82394 249 VAL A CA 1
ATOM 1640 C C . VAL A 1 261 ? -18.54600 -2.56000 10.26300 1.000 10.15808 249 VAL A C 1
ATOM 1641 O O . VAL A 1 261 ? -19.72200 -2.94700 10.34600 1.000 10.45948 249 VAL A O 1
ATOM 1645 N N . LEU A 1 262 ? -17.75200 -2.37200 11.31700 1.000 10.60845 250 LEU A N 1
ATOM 1646 C CA . LEU A 1 262 ? -18.13400 -2.65900 12.69000 1.000 11.65432 250 LEU A CA 1
ATOM 1647 C C . LEU A 1 262 ? -18.05500 -1.36300 13.47100 1.000 12.22833 250 LEU A C 1
ATOM 1648 O O . LEU A 1 262 ? -17.03400 -0.67200 13.42200 1.000 14.10782 250 LEU A O 1
ATOM 1653 N N . TRP A 1 263 ? -19.11900 -1.05000 14.20400 1.000 13.40917 251 TRP A N 1
ATOM 1654 C CA . TRP A 1 263 ? -19.16800 0.16700 15.00800 1.000 14.26605 251 TRP A CA 1
ATOM 1655 C C . TRP A 1 263 ? -19.18500 -0.18500 16.48800 1.000 16.11231 251 TRP A C 1
ATOM 1656 O O . TRP A 1 263 ? -20.24200 -0.55600 17.02500 1.000 16.67063 251 TRP A O 1
ATOM 1667 N N . PRO A 1 264 ? -18.06300 -0.07900 17.19200 1.000 16.96573 252 PRO A N 1
ATOM 1668 C CA . PRO A 1 264 ? -18.09000 -0.18300 18.65600 1.000 18.69045 252 PRO A CA 1
ATOM 1669 C C . PRO A 1 264 ? -18.85700 0.98600 19.24500 1.000 20.78012 252 PRO A C 1
ATOM 1670 O O . PRO A 1 264 ? -18.98300 2.04000 18.60400 1.000 22.12451 252 PRO A O 1
ATOM 1674 N N . PRO A 1 265 ? -19.38800 0.84900 20.46300 1.000 23.80264 254 PRO A N 1
ATOM 1675 C CA . PRO A 1 265 ? -20.14600 1.96700 21.04600 1.000 25.78705 254 PRO A CA 1
ATOM 1676 C C . PRO A 1 265 ? -19.28300 3.16500 21.40200 1.000 27.93620 254 PRO A C 1
ATOM 1677 O O . PRO A 1 265 ? -19.76100 4.30300 21.32200 1.000 32.79152 254 PRO A O 1
ATOM 1681 N N . SER A 1 266 ? -18.02300 2.94700 21.77700 1.000 26.55793 255 SER A N 1
ATOM 1682 C CA . SER A 1 266 ? -17.18500 4.00500 22.32700 1.000 31.08396 255 SER A CA 1
ATOM 1683 C C . SER A 1 266 ? -15.88100 4.19500 21.56100 1.000 31.57342 255 SER A C 1
ATOM 1684 O O . SER A 1 266 ? -15.03200 4.98700 21.99300 1.000 32.72837 255 SER A O 1
ATOM 1687 N N . ARG A 1 267 ? -15.70500 3.50000 20.43800 1.000 26.10898 256 ARG A N 1
ATOM 1688 C CA . ARG A 1 267 ? -14.47300 3.52000 19.66100 1.000 25.72673 256 ARG A CA 1
ATOM 1689 C C . ARG A 1 267 ? -14.80400 3.81800 18.20500 1.000 20.44656 256 ARG A C 1
ATOM 1690 O O . ARG A 1 267 ? -15.93800 3.63400 17.75800 1.000 21.83350 256 ARG A O 1
ATOM 1698 N N . ALA A 1 268 ? -13.79200 4.27100 17.46400 1.000 20.67320 257 ALA A N 1
ATOM 1699 C CA . ALA A 1 268 ? -13.94100 4.46400 16.02800 1.000 19.25982 257 ALA A CA 1
ATOM 1700 C C . ALA A 1 268 ? -14.22300 3.12400 15.34700 1.000 17.23513 257 ALA A C 1
ATOM 1701 O O . ALA A 1 268 ? -13.82500 2.06700 15.85000 1.000 16.53338 257 ALA A O 1
ATOM 1703 N N . PRO A 1 269 ? -14.91500 3.13400 14.20800 1.000 15.72762 258 PRO A N 1
ATOM 1704 C CA . PRO A 1 269 ? -15.25100 1.87000 13.54000 1.000 14.26035 258 PRO A CA 1
ATOM 1705 C C . PRO A 1 269 ? -14.03900 1.13000 12.99200 1.000 12.14682 258 PRO A C 1
ATOM 1706 O O . PRO A 1 269 ? -12.96100 1.68800 12.75900 1.000 13.32324 258 PRO A O 1
ATOM 1710 N N . ILE A 1 270 ? -14.25500 -0.16600 12.78100 1.000 12.01391 259 ILE A N 1
ATOM 1711 C CA . ILE A 1 270 ? -13.28300 -1.07600 12.19000 1.000 11.09093 259 ILE A CA 1
ATOM 1712 C C . ILE A 1 270 ? -13.85900 -1.54700 10.86000 1.000 10.40571 259 ILE A C 1
ATOM 1713 O O . ILE A 1 270 ? -15.03300 -1.93500 10.78500 1.000 11.24383 259 ILE A O 1
ATOM 1718 N N . VAL A 1 271 ? -13.05100 -1.51400 9.80800 1.000 9.68997 260 VAL A N 1
ATOM 1719 C CA . VAL A 1 271 ? -13.43900 -2.06600 8.51300 1.000 8.87936 260 VAL A CA 1
ATOM 1720 C C . VAL A 1 271 ? -12.80200 -3.44300 8.38500 1.000 8.53300 260 VAL A C 1
ATOM 1721 O O . VAL A 1 271 ? -11.61500 -3.60800 8.68500 1.000 10.66292 260 VAL A O 1
ATOM 1725 N N . LEU A 1 272 ? -13.57500 -4.42600 7.92300 1.000 8.30311 261 LEU A N 1
ATOM 1726 C CA . LEU A 1 272 ? -13.11300 -5.80500 7.93300 1.000 9.17845 261 LEU A CA 1
ATOM 1727 C C . LEU A 1 272 ? -13.51000 -6.50300 6.64200 1.000 8.97344 261 LEU A C 1
ATOM 1728 O O . LEU A 1 272 ? -14.69600 -6.53200 6.29300 1.000 9.63730 261 LEU A O 1
ATOM 1733 N N . ALA A 1 273 ? -12.52700 -7.08800 5.95300 1.000 8.09422 262 ALA A N 1
ATOM 1734 C CA . ALA A 1 273 ? -12.78400 -7.90600 4.77500 1.000 7.96105 262 ALA A CA 1
ATOM 1735 C C . ALA A 1 273 ? -12.15200 -9.27500 4.98600 1.000 7.42843 262 ALA A C 1
ATOM 1736 O O . ALA A 1 273 ? -10.94600 -9.36700 5.26300 1.000 9.17417 262 ALA A O 1
ATOM 1738 N N . VAL A 1 274 ? -12.96200 -10.33500 4.86900 1.000 7.74980 263 VAL A N 1
ATOM 1739 C CA . VAL A 1 274 ? -12.49700 -11.70700 5.04500 1.000 8.12070 263 VAL A CA 1
ATOM 1740 C C . VAL A 1 274 ? -12.87900 -12.52200 3.81000 1.000 7.95747 263 VAL A C 1
ATOM 1741 O O . VAL A 1 274 ? -14.06300 -12.58800 3.44600 1.000 8.54962 263 VAL A O 1
ATOM 1745 N N . TYR A 1 275 ? -11.88800 -13.17000 3.20400 1.000 7.89263 264 TYR A N 1
ATOM 1746 C CA . TYR A 1 275 ? -12.06800 -14.05100 2.05900 1.000 8.11055 264 TYR A CA 1
ATOM 1747 C C . TYR A 1 275 ? -11.44500 -15.39400 2.39800 1.000 8.35556 264 TYR A C 1
ATOM 1748 O O . TYR A 1 275 ? -10.38200 -15.45200 3.02600 1.000 9.73314 264 TYR A O 1
ATOM 1757 N N . TYR A 1 276 ? -12.11300 -16.47500 2.01200 1.000 8.55822 265 TYR A N 1
ATOM 1758 C CA . TYR A 1 276 ? -11.62600 -17.80200 2.36100 1.000 8.55598 265 TYR A CA 1
ATOM 1759 C C . TYR A 1 276 ? -12.00600 -18.76400 1.24000 1.000 8.23621 265 TYR A C 1
ATOM 1760 O O . TYR A 1 276 ? -13.14900 -18.76200 0.76900 1.000 9.17250 265 TYR A O 1
ATOM 1769 N N . THR A 1 277 ? -11.04700 -19.57800 0.80400 1.000 9.58092 266 THR A N 1
ATOM 1770 C CA . THR A 1 277 ? -11.30700 -20.54200 -0.25600 1.000 9.77400 266 THR A CA 1
ATOM 1771 C C . THR A 1 277 ? -10.46000 -21.78800 -0.01700 1.000 10.09646 266 THR A C 1
ATOM 1772 O O . THR A 1 277 ? -9.47400 -21.76200 0.72600 1.000 11.26669 266 THR A O 1
ATOM 1776 N N . GLN A 1 278 ? -10.86000 -22.89200 -0.64500 1.000 10.89546 267 GLN A N 1
ATOM 1777 C CA . GLN A 1 278 ? -10.34000 -24.20600 -0.29300 1.000 11.34159 267 GLN A CA 1
ATOM 1778 C C . GLN A 1 278 ? -9.83000 -24.95000 -1.52200 1.000 12.09752 267 GLN A C 1
ATOM 1779 O O . GLN A 1 278 ? -10.04100 -24.53600 -2.66200 1.000 11.98696 267 GLN A O 1
ATOM 1785 N N . THR A 1 279 ? -9.15000 -26.07700 -1.27400 1.000 12.72769 268 THR A N 1
ATOM 1786 C CA . THR A 1 279 ? -8.44400 -26.77900 -2.34600 1.000 14.93295 268 THR A CA 1
ATOM 1787 C C . THR A 1 279 ? -9.39500 -27.52600 -3.27700 1.000 15.05737 268 THR A C 1
ATOM 1788 O O . THR A 1 279 ? -9.22400 -27.48800 -4.50200 1.000 15.63980 268 THR A O 1
ATOM 1792 N N . ARG A 1 280 ? -10.38400 -28.22400 -2.72800 1.000 13.97231 269 ARG A N 1
ATOM 1793 C CA . ARG A 1 280 ? -11.25500 -29.07300 -3.53000 1.000 13.70953 269 ARG A CA 1
ATOM 1794 C C . ARG A 1 280 ? -12.46100 -28.28700 -4.01300 1.000 13.10378 269 ARG A C 1
ATOM 1795 O O . ARG A 1 280 ? -13.04500 -27.50100 -3.26200 1.000 12.91785 269 ARG A O 1
ATOM 1803 N N . ALA A 1 281 ? -12.84500 -28.52600 -5.27200 1.000 13.92211 270 ALA A N 1
ATOM 1804 C CA . ALA A 1 281 ? -14.01300 -27.84900 -5.82800 1.000 14.10759 270 ALA A CA 1
ATOM 1805 C C . ALA A 1 281 ? -15.25900 -28.10600 -4.99200 1.000 12.68340 270 ALA A C 1
ATOM 1806 O O . ALA A 1 281 ? -16.12400 -2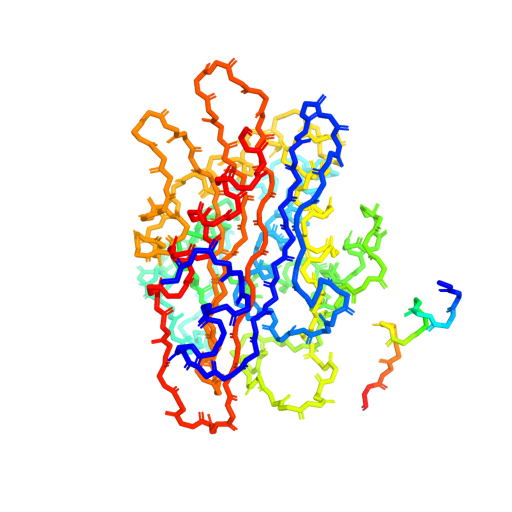7.22700 -4.88000 1.000 14.20930 270 ALA A O 1
ATOM 1808 N N . ASP A 1 282 ? -15.35600 -29.29200 -4.38200 1.000 13.27296 271 ASP A N 1
ATOM 1809 C CA . ASP A 1 282 ? -16.53000 -29.70600 -3.62400 1.000 13.47192 271 ASP A CA 1
ATOM 1810 C C . ASP A 1 282 ? -16.46400 -29.34400 -2.14100 1.000 13.41983 271 ASP A C 1
ATOM 1811 O O . ASP A 1 282 ? -17.30000 -29.82100 -1.36600 1.000 14.38462 271 ASP A O 1
ATOM 1816 N N . ALA A 1 283 ? -15.49900 -28.53100 -1.72200 1.000 12.36469 272 ALA A N 1
ATOM 1817 C CA . ALA A 1 283 ? -15.40200 -28.18900 -0.30900 1.000 12.38005 272 ALA A CA 1
ATOM 1818 C C . ALA A 1 283 ? -16.65900 -27.45700 0.15200 1.000 12.62181 272 ALA A C 1
ATOM 1819 O O . ALA A 1 283 ? -17.31200 -26.74500 -0.61700 1.000 13.53199 272 ALA A O 1
ATOM 1821 N N . LYS A 1 284 ? -16.99200 -27.62800 1.42700 1.000 13.63885 273 LYS A N 1
ATOM 1822 C CA . LYS A 1 284 ? -18.14200 -26.95700 2.01000 1.000 14.90951 273 LYS A CA 1
ATOM 1823 C C . LYS A 1 284 ? -17.72700 -25.61800 2.60400 1.000 12.43218 273 LYS A C 1
ATOM 1824 O O . LYS A 1 284 ? -16.63400 -25.47300 3.15300 1.000 13.33540 273 LYS A O 1
ATOM 1827 N N . ALA A 1 285 ? -18.61600 -24.63500 2.49400 1.000 12.22086 274 ALA A N 1
ATOM 1828 C CA . ALA A 1 285 ? -18.37400 -23.34300 3.12100 1.000 12.52794 274 ALA A CA 1
ATOM 1829 C C . ALA A 1 285 ? -18.22000 -23.50400 4.63000 1.000 10.94084 274 ALA A C 1
ATOM 1830 O O . ALA A 1 285 ? -18.84000 -24.37300 5.25000 1.000 12.81110 274 ALA A O 1
ATOM 1832 N N . LYS A 1 286 ? -17.39300 -22.64000 5.23100 1.000 11.05238 275 LYS A N 1
ATOM 1833 C CA . LYS A 1 286 ? -17.07600 -22.70900 6.66600 1.000 10.89342 275 LYS A CA 1
ATOM 1834 C C . LYS A 1 286 ? -17.39100 -21.36100 7.32200 1.000 10.34519 275 LYS A C 1
ATOM 1835 O O . LYS A 1 286 ? -16.50200 -20.52400 7.49900 1.000 10.12026 275 LYS A O 1
ATOM 1841 N N . ASP A 1 287 ? -18.65800 -21.17500 7.71000 1.000 10.62877 276 ASP A N 1
ATOM 1842 C CA . ASP A 1 287 ? -19.06600 -19.93400 8.37200 1.000 11.09188 276 ASP A CA 1
ATOM 1843 C C . ASP A 1 287 ? -18.18000 -19.61500 9.56800 1.000 9.74014 276 ASP A C 1
ATOM 1844 O O . ASP A 1 287 ? -17.81500 -18.45200 9.79100 1.000 10.62243 276 ASP A O 1
ATOM 1849 N N . ASP A 1 288 ? -17.86200 -20.63300 10.37400 1.000 10.28713 277 ASP A N 1
ATOM 1850 C CA . ASP A 1 288 ? -17.15100 -20.38900 11.62200 1.000 11.51331 277 ASP A CA 1
ATOM 1851 C C . ASP A 1 288 ? -15.74400 -19.86900 11.38300 1.000 11.14905 277 ASP A C 1
ATOM 1852 O O . ASP A 1 288 ? -15.18500 -19.19800 12.25800 1.000 11.23543 277 ASP A O 1
ATOM 1857 N N . VAL A 1 289 ? -15.15300 -20.16000 10.22000 1.000 10.66176 278 VAL A N 1
ATOM 1858 C CA . VAL A 1 289 ? -13.86200 -19.56700 9.88800 1.000 11.09301 278 VAL A CA 1
ATOM 1859 C C . VAL A 1 289 ? -13.97400 -18.05100 9.85800 1.000 9.66817 278 VAL A C 1
ATOM 1860 O O . VAL A 1 289 ? -13.08700 -17.33700 10.33900 1.000 10.12674 278 VAL A O 1
ATOM 1864 N N . ILE A 1 290 ? -15.06800 -17.52900 9.29400 1.000 9.94701 279 ILE A N 1
ATOM 1865 C CA . ILE A 1 290 ? -15.24300 -16.07900 9.23900 1.000 9.11721 279 ILE A CA 1
ATOM 1866 C C . ILE A 1 290 ? -15.44000 -15.50300 10.63400 1.000 9.25794 279 ILE A C 1
ATOM 1867 O O . ILE A 1 290 ? -14.88200 -14.44800 10.97200 1.000 9.15455 279 ILE A O 1
ATOM 1872 N N . ALA A 1 291 ? -16.28600 -16.15200 11.44200 1.000 9.31133 280 ALA A N 1
ATOM 1873 C CA . ALA A 1 291 ? -16.51700 -15.69100 12.80600 1.000 9.42457 280 ALA A CA 1
ATOM 1874 C C . ALA A 1 291 ? -15.21400 -15.63200 13.58800 1.000 9.13532 280 ALA A C 1
ATOM 1875 O O . ALA A 1 291 ? -14.92800 -14.64100 14.27400 1.000 9.86592 280 ALA A O 1
ATOM 1877 N N . THR A 1 292 ? -14.40000 -16.68500 13.48600 1.000 9.50948 281 THR A N 1
ATOM 1878 C CA . THR A 1 292 ? -13.14100 -16.70800 14.22000 1.000 10.01881 281 THR A CA 1
ATOM 1879 C C . THR A 1 292 ? -12.15500 -15.68300 13.67200 1.000 9.42634 281 THR A C 1
ATOM 1880 O O . THR A 1 292 ? -11.46200 -15.01000 14.44600 1.000 10.20508 281 THR A O 1
ATOM 1884 N N . ALA A 1 293 ? -12.07900 -15.53900 12.34200 1.000 9.80274 282 ALA A N 1
ATOM 1885 C CA . ALA A 1 293 ? -11.20100 -14.52000 11.78000 1.000 9.14678 282 ALA A CA 1
ATOM 1886 C C . ALA A 1 293 ? -11.59000 -13.13400 12.28000 1.000 8.41945 282 ALA A C 1
ATOM 1887 O O . ALA A 1 293 ? -10.72100 -12.29300 12.54200 1.000 9.48774 282 ALA A O 1
ATOM 1889 N N . THR A 1 294 ? -12.89800 -12.88000 12.40300 1.000 8.55282 283 THR A N 1
ATOM 1890 C CA . THR A 1 294 ? -13.38600 -11.60800 12.93300 1.000 9.21229 283 THR A CA 1
ATOM 1891 C C . THR A 1 294 ? -12.89600 -11.38800 14.35900 1.000 8.95863 283 THR A C 1
ATOM 1892 O O . THR A 1 294 ? -12.40300 -10.30300 14.69900 1.000 9.76495 283 THR A O 1
ATOM 1896 N N . ARG A 1 295 ? -13.01300 -12.41700 15.20400 1.000 9.46729 284 ARG A N 1
ATOM 1897 C CA . ARG A 1 295 ? -12.55100 -12.30200 16.58500 1.000 9.64625 284 ARG A CA 1
ATOM 1898 C C . ARG A 1 295 ? -11.05400 -12.04600 16.65100 1.000 9.51204 284 ARG A C 1
ATOM 1899 O O . ARG A 1 295 ? -10.59500 -11.23400 17.45900 1.000 10.42222 284 ARG A O 1
ATOM 1907 N N . ILE A 1 296 ? -10.27700 -12.73900 15.81700 1.000 9.56802 285 ILE A N 1
ATOM 1908 C CA . ILE A 1 296 ? -8.83000 -12.54600 15.81000 1.000 9.91739 285 ILE A CA 1
ATOM 1909 C C . ILE A 1 296 ? -8.48500 -11.13000 15.37400 1.000 10.34039 285 ILE A C 1
ATOM 1910 O O . ILE A 1 296 ? -7.63200 -10.47300 15.98300 1.000 11.37540 285 ILE A O 1
ATOM 1915 N N . ALA A 1 297 ? -9.14500 -10.63500 14.31900 1.000 10.06507 286 ALA A N 1
ATOM 1916 C CA . ALA A 1 297 ? -8.88900 -9.27600 13.85200 1.000 11.22090 286 ALA A CA 1
ATOM 1917 C C . ALA A 1 297 ? -9.15800 -8.25600 14.95000 1.000 11.05844 286 ALA A C 1
ATOM 1918 O O . ALA A 1 297 ? -8.34800 -7.35100 15.19100 1.000 12.36065 286 ALA A O 1
ATOM 1920 N N . ILE A 1 298 ? -10.30200 -8.38000 15.62300 1.000 11.27151 287 ILE A N 1
ATOM 1921 C CA . ILE A 1 298 ? -10.65100 -7.43600 16.68000 1.000 12.94649 287 ILE A CA 1
ATOM 1922 C C . ILE A 1 298 ? -9.65800 -7.52000 17.83000 1.000 13.23969 287 ILE A C 1
ATOM 1923 O O . ILE A 1 298 ? -9.21300 -6.49300 18.35500 1.000 15.91710 287 ILE A O 1
ATOM 1928 N N . ALA A 1 299 ? -9.28200 -8.73500 18.22800 1.000 12.86575 288 ALA A N 1
ATOM 1929 C CA . ALA A 1 299 ? -8.33700 -8.88700 19.33100 1.000 13.68467 288 ALA A CA 1
ATOM 1930 C C . ALA A 1 299 ? -6.99200 -8.27000 18.98900 1.000 15.39837 288 ALA A C 1
ATOM 1931 O O . ALA A 1 299 ? -6.36400 -7.62400 19.83500 1.000 17.01779 288 ALA A O 1
ATOM 1933 N N . THR A 1 300 ? -6.54300 -8.43600 17.74400 1.000 15.27212 289 THR A N 1
ATOM 1934 C CA A THR A 1 300 ? -5.24400 -7.90700 17.34400 0.749 16.08762 289 THR A CA 1
ATOM 1935 C CA B THR A 1 300 ? -5.23800 -7.90300 17.37300 0.251 17.21044 289 THR A CA 1
ATOM 1936 C C . THR A 1 300 ? -5.25200 -6.38400 17.29800 1.000 18.52959 289 THR A C 1
ATOM 1937 O O . THR A 1 300 ? -4.24400 -5.74400 17.60500 1.000 20.58991 289 THR A O 1
ATOM 1944 N N . LEU A 1 301 ? -6.37400 -5.78400 16.91900 1.000 18.15767 290 LEU A N 1
ATOM 1945 C CA . LEU A 1 301 ? -6.43000 -4.33000 16.85200 1.000 18.35210 290 LEU A CA 1
ATOM 1946 C C . LEU A 1 301 ? -6.69900 -3.67900 18.20300 1.000 22.47215 290 LEU A C 1
ATOM 1947 O O . LEU A 1 301 ? -6.33800 -2.51100 18.38900 1.000 23.26442 290 LEU A O 1
ATOM 1952 N N . GLY A 1 302 ? -7.30100 -4.40500 19.14200 1.000 23.41162 291 GLY A N 1
ATOM 1953 C CA . GLY A 1 302 ? -7.82400 -3.83300 20.38700 1.000 31.77894 291 GLY A CA 1
ATOM 1954 C C . GLY A 1 302 ? -6.77900 -3.15300 21.27100 1.000 34.51159 291 GLY A C 1
ATOM 1955 O O . GLY A 1 302 ? -5.61600 -3.54800 21.32200 1.000 34.73386 291 GLY A O 1
ATOM 1957 N N . ALA B 2 1 ? 1.38300 -0.50100 -8.66500 0.753 24.07667 5 ALA E N 1
ATOM 1958 C CA . ALA B 2 1 ? 2.12800 -0.08000 -9.84600 0.753 39.92172 5 ALA E CA 1
ATOM 1959 C C . ALA B 2 1 ? 1.20500 0.00300 -11.05500 0.753 42.13136 5 ALA E C 1
ATOM 1960 O O . ALA B 2 1 ? 0.03600 -0.37400 -10.97800 0.753 33.33420 5 ALA E O 1
ATOM 1962 N N . ALA B 2 2 ? 1.73700 0.50300 -12.17400 0.753 29.69665 6 ALA E N 1
ATOM 1963 C CA . ALA B 2 2 ? 0.94000 0.58100 -13.39300 0.75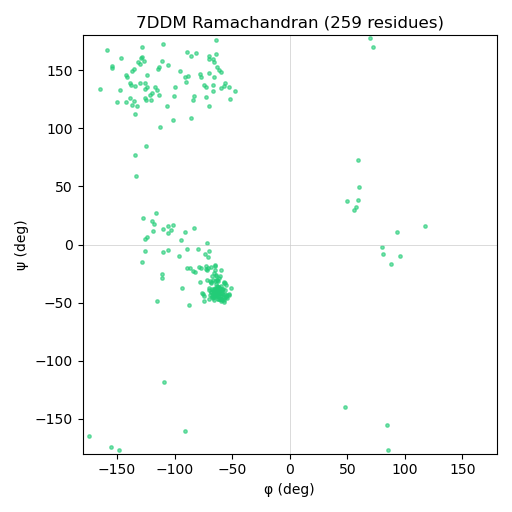3 26.07925 6 ALA E CA 1
ATOM 1964 C C . ALA B 2 2 ? 0.59600 -0.80300 -13.92600 0.753 24.41583 6 ALA E C 1
ATOM 1965 O O . ALA B 2 2 ? -0.46100 -0.98100 -14.54300 0.753 23.82585 6 ALA E O 1
ATOM 1967 N N . ARG B 2 3 ? 1.46600 -1.79100 -13.69900 0.753 24.94215 7 ARG E N 1
ATOM 1968 C CA . ARG B 2 3 ? 1.16400 -3.14600 -14.14800 0.753 17.66745 7 ARG E CA 1
ATOM 1969 C C . ARG B 2 3 ? 0.03500 -3.76000 -13.32900 0.753 28.20675 7 ARG E C 1
ATOM 1970 O O . ARG B 2 3 ? -0.81500 -4.47000 -13.87700 0.753 18.63045 7 ARG E O 1
ATOM 1978 N N . ASP B 2 4 ? 0.01800 -3.50500 -12.01800 0.753 21.98595 8 ASP E N 1
AT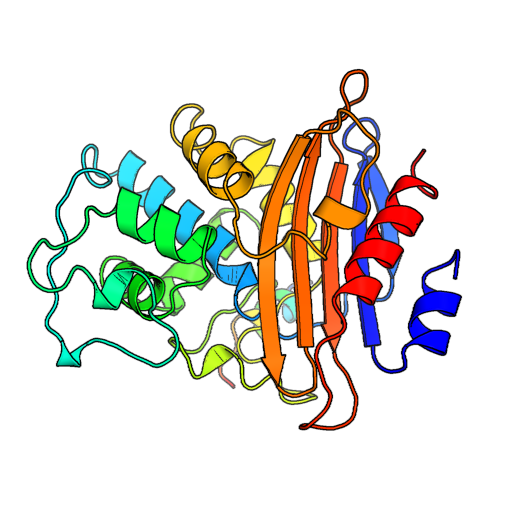OM 1979 C CA . ASP B 2 4 ? -1.04700 -4.02400 -11.16300 0.753 23.88700 8 ASP E CA 1
ATOM 1980 C C . ASP B 2 4 ? -2.41500 -3.57500 -11.66100 0.753 15.89751 8 ASP E C 1
ATOM 1981 O O . ASP B 2 4 ? -3.33500 -4.38900 -11.81000 0.753 18.44023 8 ASP E O 1
ATOM 1986 N N . ALA B 2 5 ? -2.56300 -2.27500 -11.93000 0.753 18.69662 9 ALA E N 1
ATOM 1987 C CA . ALA B 2 5 ? -3.81500 -1.76400 -12.47500 0.753 18.86347 9 ALA E CA 1
ATOM 1988 C C . ALA B 2 5 ? -4.11200 -2.37200 -13.83900 0.753 21.60865 9 ALA E C 1
ATOM 1989 O O . ALA B 2 5 ? -5.27200 -2.65100 -14.16300 0.753 17.41800 9 ALA E O 1
ATOM 1991 N N . ALA B 2 6 ? -3.07500 -2.59200 -14.64900 0.753 16.33700 10 ALA E N 1
ATOM 1992 C CA . ALA B 2 6 ? -3.28500 -3.16900 -15.97300 0.753 17.59244 10 ALA E CA 1
ATOM 1993 C C . ALA B 2 6 ? -3.83200 -4.58800 -15.88000 0.753 14.53551 10 ALA E C 1
ATOM 1994 O O . ALA B 2 6 ? -4.69500 -4.96800 -16.66400 0.753 16.04921 10 ALA E O 1
ATOM 1996 N N . VAL B 2 7 ? -3.31200 -5.38300 -14.94500 0.753 13.82722 11 VAL E N 1
ATOM 1997 C CA . VAL B 2 7 ? -3.79300 -6.75200 -14.78100 0.753 15.21614 11 VAL E CA 1
ATOM 1998 C C . VAL B 2 7 ? -5.27300 -6.76100 -14.41200 0.753 13.24458 11 VAL E C 1
ATOM 1999 O O . VAL B 2 7 ? -6.04800 -7.58300 -14.91500 0.753 14.61317 11 VAL E O 1
ATOM 2003 N N . SER B 2 8 ? -5.69200 -5.83600 -13.54300 0.753 13.84987 12 SER E N 1
ATOM 2004 C CA . SER B 2 8 ? -7.09300 -5.78200 -13.13700 0.753 13.23127 12 SER E CA 1
ATOM 2005 C C . SER B 2 8 ? -8.00600 -5.45700 -14.30700 0.753 16.02716 12 SER E C 1
ATOM 2006 O O . SER B 2 8 ? -9.18500 -5.82700 -14.29600 0.753 16.98059 12 SER E O 1
ATOM 2009 N N . ASP B 2 9 ? -7.48700 -4.75300 -15.31300 0.753 15.03072 13 ASP E N 1
ATOM 2010 C CA . ASP B 2 9 ? -8.26300 -4.30700 -16.46200 0.753 23.88412 13 ASP E CA 1
ATOM 2011 C C . ASP B 2 9 ? -8.15000 -5.23100 -17.66800 0.753 33.09448 13 ASP E C 1
ATOM 2012 O O . ASP B 2 9 ? -8.90800 -5.06200 -18.62900 0.753 23.64412 13 ASP E O 1
ATOM 2017 N N . ALA B 2 10 ? -7.23800 -6.19600 -17.64500 0.753 19.86576 14 ALA E N 1
ATOM 2018 C CA . ALA B 2 10 ? -6.95900 -6.99900 -18.82600 0.753 21.12086 14 ALA E CA 1
ATOM 2019 C C . ALA B 2 10 ? -8.02300 -8.06800 -19.03100 0.753 22.42228 14 ALA E C 1
ATOM 2020 O O . ALA B 2 10 ? -8.58400 -8.61200 -18.07700 0.753 24.87226 14 ALA E O 1
ATOM 2022 N N . ALA B 2 11 ? -8.29000 -8.37400 -20.29800 0.753 60.13305 15 ALA E N 1
ATOM 2023 C CA . ALA B 2 11 ? -9.21200 -9.45000 -20.62700 0.753 24.92727 15 ALA E CA 1
ATOM 2024 C C . ALA B 2 11 ? -8.59600 -10.79900 -20.27400 0.753 49.15253 15 ALA E C 1
ATOM 2025 O O . ALA B 2 11 ? -7.37900 -10.99300 -20.35200 0.753 28.89003 15 ALA E O 1
ATOM 2027 N N . ALA B 2 12 ? -9.45100 -11.73500 -19.87800 0.753 62.00947 16 ALA E N 1
ATOM 2028 C CA . ALA B 2 12 ? -8.99800 -13.05600 -19.45500 0.753 43.34681 16 ALA E CA 1
ATOM 2029 C C . ALA B 2 12 ? -8.81900 -13.99700 -20.64300 0.753 29.83162 16 ALA E C 1
ATOM 2030 O O . ALA B 2 12 ? -9.74300 -14.20400 -21.42900 0.753 38.74691 16 ALA E O 1
#

Foldseek 3Di:
DQALVVLCVVVPFAKWKWKAFVVVRDIDIDQQAPKWQQFLQLLLLLLLLQLVVCVVPPPQQADFDADACVLADPQAVPVNVCNPPGDGLLRLSLCCQQRVHQSSSVSSQVVQPHQVSSVVSLVVQPQPFAGADDGPPVSQQGDPPDSHNIGGNNRSLSSQCCLQVNPSDPPVSNVSSQVSQQNRDPQCLALVLADDPPKGWGKGWRAHFQLKTWMWTWIHHPPGGIMTMTMITGHDDRHDHHDRNSRNSVNNSRVVVVD/DVVVVVVVVDDD